Protein AF-A0A226X6W3-F1 (afdb_monomer_lite)

pLDDT: mean 90.81, std 10.83, range [41.78, 98.56]

Radius of gyration: 18.61 Å; chains: 1; bounding box: 46×39×51 Å

Structure (mmCIF, N/CA/C/O backbone):
data_AF-A0A226X6W3-F1
#
_entry.id   AF-A0A226X6W3-F1
#
loop_
_atom_site.group_PDB
_atom_site.id
_atom_site.type_symbol
_atom_site.label_atom_id
_atom_site.label_alt_id
_atom_site.label_comp_id
_atom_site.label_asym_id
_atom_site.label_entity_id
_atom_site.label_seq_id
_atom_site.pdbx_PDB_ins_code
_atom_site.Cartn_x
_atom_site.Cartn_y
_atom_site.Cartn_z
_atom_site.o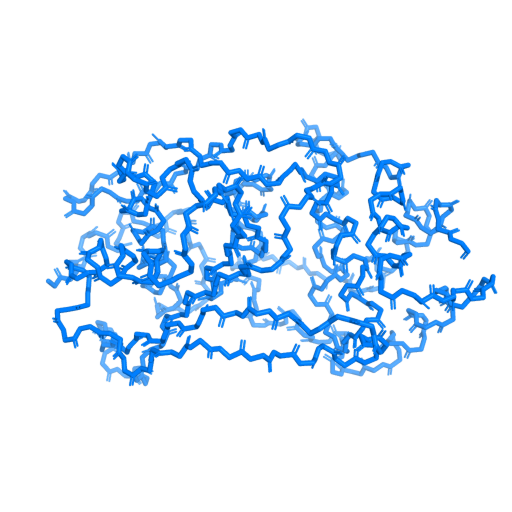ccupancy
_atom_site.B_iso_or_equiv
_atom_site.auth_seq_id
_atom_site.auth_comp_id
_atom_site.auth_asym_id
_atom_site.auth_atom_id
_atom_site.pdbx_PDB_model_num
ATOM 1 N N . MET A 1 1 ? -11.923 5.325 22.617 1.00 69.56 1 MET A N 1
ATOM 2 C CA . MET A 1 1 ? -10.472 5.317 22.910 1.00 69.56 1 MET A CA 1
ATOM 3 C C . MET A 1 1 ? -9.966 3.899 22.730 1.00 69.56 1 MET A C 1
ATOM 5 O O . MET A 1 1 ? -10.722 2.998 23.060 1.00 69.56 1 MET A O 1
ATOM 9 N N . ILE A 1 2 ? -8.768 3.716 22.173 1.00 84.06 2 ILE A N 1
ATOM 10 C CA . ILE A 1 2 ? -8.148 2.391 22.017 1.00 84.06 2 ILE A CA 1
ATOM 11 C C . ILE A 1 2 ? -7.658 1.928 23.391 1.00 84.06 2 ILE A C 1
ATOM 13 O O . ILE A 1 2 ? -7.075 2.721 24.133 1.00 84.06 2 ILE A O 1
ATOM 17 N N . GLU A 1 3 ? -7.892 0.669 23.745 1.00 85.94 3 GLU A N 1
ATOM 18 C CA . GLU A 1 3 ? -7.372 0.095 24.987 1.00 85.94 3 GLU A CA 1
ATOM 19 C C . GLU A 1 3 ? -5.995 -0.555 24.778 1.00 85.94 3 GLU A C 1
ATOM 21 O O . GLU A 1 3 ? -5.706 -1.132 23.729 1.00 85.94 3 GLU A O 1
ATOM 26 N N . ALA A 1 4 ? -5.138 -0.531 25.805 1.00 85.94 4 ALA A N 1
ATOM 27 C CA . ALA A 1 4 ? -3.801 -1.135 25.739 1.00 85.94 4 ALA A CA 1
ATOM 28 C C . ALA A 1 4 ? -3.840 -2.636 25.385 1.00 85.94 4 ALA A C 1
ATOM 30 O O . ALA A 1 4 ? -2.958 -3.136 24.687 1.00 85.94 4 ALA A O 1
ATOM 31 N N . GLN A 1 5 ? -4.887 -3.344 25.823 1.00 88.56 5 GLN A N 1
ATOM 32 C CA . GLN A 1 5 ? -5.083 -4.756 25.497 1.00 88.56 5 GLN A CA 1
ATOM 33 C C . GLN A 1 5 ? -5.355 -4.976 24.003 1.00 88.56 5 GLN A C 1
ATOM 35 O O . GLN A 1 5 ? -4.909 -5.976 23.444 1.00 88.56 5 GLN A O 1
ATOM 40 N N . GLU A 1 6 ? -6.046 -4.049 23.335 1.00 91.69 6 GLU A N 1
ATOM 41 C CA . GLU A 1 6 ? -6.298 -4.147 21.895 1.00 91.69 6 GLU A CA 1
ATOM 42 C C . GLU A 1 6 ? -5.000 -4.031 21.097 1.00 91.69 6 GLU A C 1
ATOM 44 O O . GLU A 1 6 ? -4.772 -4.820 20.180 1.00 91.69 6 GLU A O 1
ATOM 49 N N . LEU A 1 7 ? -4.120 -3.101 21.484 1.00 91.56 7 LEU A N 1
ATOM 50 C CA . LEU A 1 7 ? -2.796 -2.971 20.874 1.00 91.56 7 LEU A CA 1
ATOM 51 C C . LEU A 1 7 ? -1.917 -4.191 21.151 1.00 91.56 7 LEU A C 1
ATOM 53 O O . LEU A 1 7 ? -1.259 -4.684 20.238 1.00 91.56 7 LEU A O 1
ATOM 57 N N . ALA A 1 8 ? -1.950 -4.729 22.374 1.00 91.12 8 ALA A N 1
ATOM 58 C CA . ALA A 1 8 ? -1.220 -5.948 22.714 1.00 91.12 8 ALA A CA 1
ATOM 59 C C . ALA A 1 8 ? -1.677 -7.148 21.864 1.00 91.12 8 ALA A C 1
ATOM 61 O O . ALA A 1 8 ? -0.846 -7.914 21.380 1.00 91.12 8 ALA A O 1
ATOM 62 N N . ASN A 1 9 ? -2.987 -7.278 21.625 1.00 93.75 9 ASN A N 1
ATOM 63 C CA . ASN A 1 9 ? -3.546 -8.321 20.762 1.00 93.75 9 ASN A CA 1
ATOM 64 C C . ASN A 1 9 ? -3.200 -8.104 19.278 1.00 93.75 9 ASN A C 1
ATOM 66 O O . ASN A 1 9 ? -3.157 -9.067 18.511 1.00 93.75 9 ASN A O 1
ATOM 70 N N . TRP A 1 10 ? -2.949 -6.857 18.869 1.00 95.00 10 TRP A N 1
ATOM 71 C CA . TRP A 1 10 ? -2.584 -6.504 17.499 1.00 95.00 10 TRP A CA 1
ATOM 72 C C . TRP A 1 10 ? -1.088 -6.628 17.196 1.00 95.00 10 TRP A C 1
ATOM 74 O O . TRP A 1 10 ? -0.727 -6.974 16.073 1.00 95.00 10 TRP A O 1
ATOM 84 N N . GLN A 1 11 ? -0.220 -6.417 18.188 1.00 92.00 11 GLN A N 1
ATOM 85 C CA . GLN A 1 11 ? 1.242 -6.463 18.060 1.00 92.00 11 GLN A CA 1
ATOM 86 C C . GLN A 1 11 ? 1.777 -7.660 17.237 1.00 92.00 11 GLN A C 1
ATOM 88 O O . GLN A 1 11 ? 2.661 -7.440 16.406 1.00 92.00 11 GLN A O 1
ATOM 93 N N . PRO A 1 12 ? 1.257 -8.904 17.365 1.00 91.81 12 PRO A N 1
ATOM 94 C CA . PRO A 1 12 ? 1.734 -10.037 16.562 1.00 91.81 12 PRO A CA 1
ATOM 95 C C . PRO A 1 12 ? 1.538 -9.877 15.043 1.00 91.81 12 PRO A C 1
ATOM 97 O O . PRO A 1 12 ? 2.240 -10.518 14.265 1.00 91.81 12 PRO A O 1
ATOM 100 N N . TYR A 1 13 ? 0.609 -9.019 14.613 1.00 92.62 13 TYR A N 1
ATOM 101 C CA . TYR A 1 13 ? 0.309 -8.713 13.207 1.00 92.62 13 TYR A CA 1
ATOM 102 C C . TYR A 1 13 ? 1.023 -7.443 12.705 1.00 92.62 13 TYR A C 1
ATOM 104 O O . TYR A 1 13 ? 0.943 -7.112 11.518 1.00 92.62 13 TYR A O 1
ATOM 112 N N . ALA A 1 14 ? 1.714 -6.735 13.603 1.00 92.00 14 ALA A N 1
ATOM 113 C CA . ALA A 1 14 ? 2.326 -5.428 13.394 1.00 92.00 14 ALA A CA 1
ATOM 114 C C . ALA A 1 14 ? 3.665 -5.343 14.152 1.00 92.00 14 ALA A C 1
ATOM 116 O O . ALA A 1 14 ? 3.813 -4.587 15.110 1.00 92.00 14 ALA A O 1
ATOM 117 N N . ASN A 1 15 ? 4.651 -6.146 13.733 1.00 91.00 15 ASN A N 1
ATOM 118 C CA . ASN A 1 15 ? 5.967 -6.240 14.380 1.00 91.00 15 ASN A CA 1
ATOM 119 C C . ASN A 1 15 ? 6.892 -5.053 14.029 1.00 91.00 15 ASN A C 1
ATOM 121 O O . ASN A 1 15 ? 7.973 -5.219 13.455 1.00 91.00 15 ASN A O 1
ATOM 125 N N . TRP A 1 16 ? 6.431 -3.840 14.328 1.00 93.88 16 TRP A N 1
ATOM 126 C CA . TRP A 1 16 ? 7.115 -2.592 14.004 1.00 93.88 16 TRP A CA 1
ATOM 127 C C . TRP A 1 16 ? 8.093 -2.170 15.096 1.00 93.88 16 TRP A C 1
ATOM 129 O O . TRP A 1 16 ? 7.939 -2.507 16.268 1.00 93.88 16 TRP A O 1
ATOM 139 N N . SER A 1 17 ? 9.117 -1.411 14.701 1.00 87.50 17 SER A N 1
ATOM 140 C CA . SER A 1 17 ? 10.210 -1.019 15.597 1.00 87.50 17 SER A CA 1
ATOM 141 C C . SER A 1 17 ? 9.825 0.040 16.630 1.00 87.50 17 SER A C 1
ATOM 143 O O . SER A 1 17 ? 10.520 0.183 17.633 1.00 87.50 17 SER A O 1
ATOM 145 N N . GLN A 1 18 ? 8.738 0.778 16.394 1.00 89.56 18 GLN A N 1
ATOM 146 C CA . GLN A 1 18 ? 8.260 1.843 17.269 1.00 89.56 18 GLN A CA 1
ATOM 147 C C . GLN A 1 18 ? 6.821 1.562 17.731 1.00 89.56 18 GLN A C 1
ATOM 149 O O . GLN A 1 18 ? 5.988 1.216 16.890 1.00 89.56 18 GLN A O 1
ATOM 154 N N . PRO A 1 19 ? 6.480 1.763 19.019 1.00 89.25 19 PRO A N 1
ATOM 155 C CA . PRO A 1 19 ? 5.124 1.529 19.529 1.00 89.25 19 PRO A CA 1
ATOM 156 C C . PRO A 1 19 ? 4.033 2.313 18.787 1.00 89.25 19 PRO A C 1
ATOM 158 O O . PRO A 1 19 ? 2.988 1.756 18.458 1.00 89.25 19 PRO A O 1
ATOM 161 N N . TRP A 1 20 ? 4.290 3.578 18.443 1.00 89.81 20 TRP A N 1
ATOM 162 C CA . TRP A 1 20 ? 3.326 4.408 17.711 1.00 89.81 20 TRP A CA 1
ATOM 163 C C . TRP A 1 20 ? 3.013 3.870 16.306 1.00 89.81 20 TRP A C 1
ATOM 165 O O . TRP A 1 20 ? 1.903 4.063 15.815 1.00 89.81 20 TRP A O 1
ATOM 175 N N . MET A 1 21 ? 3.944 3.147 15.666 1.00 92.88 21 MET A N 1
ATOM 176 C CA . MET A 1 21 ? 3.684 2.496 14.375 1.00 92.88 21 MET A CA 1
ATOM 177 C C . MET A 1 21 ? 2.675 1.359 14.533 1.00 92.88 21 MET A C 1
ATOM 179 O O . MET A 1 21 ? 1.859 1.136 13.646 1.00 92.88 21 MET A O 1
ATOM 183 N N . VAL A 1 22 ? 2.706 0.639 15.658 1.00 93.75 22 VAL A N 1
ATOM 184 C CA . VAL A 1 22 ? 1.741 -0.432 15.965 1.00 93.75 22 VAL A CA 1
ATOM 185 C C . VAL A 1 22 ? 0.348 0.152 16.149 1.00 93.75 22 VAL A C 1
ATOM 187 O O . VAL A 1 22 ? -0.622 -0.374 15.608 1.00 93.75 22 VAL A O 1
ATOM 190 N N . GLU A 1 23 ? 0.251 1.265 16.873 1.00 94.19 23 GLU A N 1
ATOM 191 C CA . GLU A 1 23 ? -1.008 1.976 17.078 1.00 94.19 23 GLU A CA 1
ATOM 192 C C . GLU A 1 23 ? -1.577 2.543 15.772 1.00 94.19 23 GLU A C 1
ATOM 194 O O . GLU A 1 23 ? -2.760 2.363 15.475 1.00 94.19 23 GLU A O 1
ATOM 199 N N . GLN A 1 24 ? -0.738 3.173 14.950 1.00 94.81 24 GLN A N 1
ATOM 200 C CA . GLN A 1 24 ? -1.160 3.673 13.645 1.00 94.81 24 GLN A CA 1
ATOM 201 C C . GLN A 1 24 ? -1.587 2.529 12.716 1.00 94.81 24 GLN A C 1
ATOM 203 O O . GLN A 1 24 ? -2.616 2.624 12.050 1.00 94.81 24 GLN A O 1
ATOM 208 N N . ASP A 1 25 ? -0.850 1.420 12.703 1.00 96.19 25 ASP A N 1
ATOM 209 C CA . ASP A 1 25 ? -1.184 0.229 11.925 1.00 96.19 25 ASP A CA 1
ATOM 210 C C . ASP A 1 25 ? -2.506 -0.421 12.381 1.00 96.19 25 ASP A C 1
ATOM 212 O O . ASP A 1 25 ? -3.318 -0.836 11.542 1.00 96.19 25 ASP A O 1
ATOM 216 N N . TYR A 1 26 ? -2.769 -0.434 13.693 1.00 96.38 26 TYR A N 1
ATOM 217 C CA . TYR A 1 26 ? -4.061 -0.821 14.262 1.00 96.38 26 TYR A CA 1
ATOM 218 C C . TYR A 1 26 ? -5.170 0.089 13.721 1.00 96.38 26 TYR A C 1
ATOM 220 O O . TYR A 1 26 ? -6.146 -0.408 13.158 1.00 96.38 26 TYR A O 1
ATOM 228 N N . LEU A 1 27 ? -5.011 1.415 13.814 1.00 96.31 27 LEU A N 1
ATOM 229 C CA . LEU A 1 27 ? -5.993 2.393 13.328 1.00 96.31 27 LEU A CA 1
ATOM 230 C C . LEU A 1 27 ? -6.264 2.260 11.826 1.00 96.31 27 LEU A C 1
ATOM 232 O O . LEU A 1 27 ? -7.422 2.299 11.408 1.00 96.31 27 LEU A O 1
ATOM 236 N N . ILE A 1 28 ? -5.220 2.054 11.022 1.00 97.56 28 ILE A N 1
ATOM 237 C CA . ILE A 1 28 ? -5.328 1.789 9.583 1.00 97.56 28 ILE A CA 1
ATOM 238 C C . ILE A 1 28 ? -6.161 0.532 9.340 1.00 97.56 28 ILE A C 1
ATOM 240 O O . ILE A 1 28 ? -7.121 0.557 8.570 1.00 97.56 28 ILE A O 1
ATOM 244 N N . SER A 1 29 ? -5.849 -0.557 10.038 1.00 97.75 29 SER A N 1
ATOM 245 C CA . SER A 1 29 ? -6.533 -1.840 9.858 1.00 97.75 29 SER A CA 1
ATOM 246 C C . SER A 1 29 ? -7.992 -1.786 10.335 1.00 97.75 29 SER A C 1
ATOM 248 O O . SER A 1 29 ? -8.880 -2.324 9.671 1.00 97.75 29 SER A O 1
ATOM 250 N N . ARG A 1 30 ? -8.280 -1.047 11.418 1.00 97.25 30 ARG A N 1
ATOM 251 C CA . ARG A 1 30 ? -9.649 -0.719 11.860 1.00 97.25 30 ARG A CA 1
ATOM 252 C C . ARG A 1 30 ? -10.409 0.088 10.816 1.00 97.25 30 ARG A C 1
ATOM 254 O O . ARG A 1 30 ? -11.570 -0.204 10.540 1.00 97.25 30 ARG A O 1
ATOM 261 N N . ALA A 1 31 ? -9.778 1.116 10.255 1.00 98.00 31 ALA A N 1
ATOM 262 C CA . ALA A 1 31 ? -10.393 1.977 9.254 1.00 98.00 31 ALA A CA 1
ATOM 263 C C . ALA A 1 31 ? -10.748 1.182 7.991 1.00 98.00 31 ALA A C 1
ATOM 265 O O . ALA A 1 31 ? -11.862 1.322 7.488 1.00 98.00 31 ALA A O 1
ATOM 266 N N . VAL A 1 32 ? -9.861 0.289 7.536 1.00 98.38 32 VAL A N 1
ATOM 267 C CA . VAL A 1 32 ? -10.140 -0.655 6.441 1.00 98.38 32 VAL A CA 1
ATOM 268 C C . VAL A 1 32 ? -11.355 -1.528 6.773 1.00 98.38 32 VAL A C 1
ATOM 270 O O . VAL A 1 32 ? -12.282 -1.604 5.965 1.00 98.38 32 VAL A O 1
ATOM 273 N N . ALA A 1 33 ? -11.417 -2.107 7.976 1.00 98.06 33 ALA A N 1
ATOM 274 C CA . ALA A 1 33 ? -12.563 -2.911 8.402 1.00 98.06 33 ALA A CA 1
ATOM 275 C C . ALA A 1 33 ? -13.888 -2.129 8.356 1.00 98.06 33 ALA A C 1
ATOM 277 O O . ALA A 1 33 ? -14.886 -2.629 7.841 1.00 98.06 33 ALA A O 1
ATOM 278 N N . LEU A 1 34 ? -13.900 -0.881 8.835 1.00 98.06 34 LEU A N 1
ATOM 279 C CA . LEU A 1 34 ? -15.089 -0.023 8.810 1.00 98.06 34 LEU A CA 1
ATOM 280 C C . LEU A 1 34 ? -15.490 0.398 7.390 1.00 98.06 34 LEU A C 1
ATOM 282 O O . LEU A 1 34 ? -16.681 0.447 7.084 1.00 98.06 34 LEU A O 1
ATOM 286 N N . ILE A 1 35 ? -14.514 0.689 6.524 1.00 98.44 35 ILE A N 1
ATOM 287 C CA . ILE A 1 35 ? -14.755 1.040 5.118 1.00 98.44 35 ILE A CA 1
ATOM 288 C C . ILE A 1 35 ? -15.440 -0.121 4.394 1.00 98.44 35 ILE A C 1
ATOM 290 O O . ILE A 1 35 ? -16.447 0.099 3.723 1.00 98.44 35 ILE A O 1
ATOM 294 N N . PHE A 1 36 ? -14.939 -1.348 4.548 1.00 98.25 36 PHE A N 1
ATOM 295 C CA . PHE A 1 36 ? -15.453 -2.501 3.802 1.00 98.25 36 PHE A CA 1
ATOM 296 C C . PHE A 1 36 ? -16.600 -3.246 4.493 1.00 98.25 36 PHE A C 1
ATOM 298 O O . PHE A 1 36 ? -17.294 -4.016 3.839 1.00 98.25 36 PHE A O 1
ATOM 305 N N . ALA A 1 37 ? -16.905 -2.949 5.758 1.00 97.56 37 ALA A N 1
ATOM 306 C CA . ALA A 1 37 ? -18.173 -3.346 6.377 1.00 97.56 37 ALA A CA 1
ATOM 307 C C . ALA A 1 37 ? -19.372 -2.513 5.871 1.00 97.56 37 ALA A C 1
ATOM 309 O O . ALA A 1 37 ? -20.533 -2.891 6.065 1.00 97.56 37 ALA A O 1
ATOM 310 N N . ASP A 1 38 ? -19.123 -1.364 5.237 1.00 98.50 38 ASP A N 1
ATOM 311 C CA . ASP A 1 38 ? -20.175 -0.474 4.766 1.00 98.50 38 ASP A CA 1
ATOM 312 C C . ASP A 1 38 ? -20.755 -0.912 3.413 1.00 98.50 38 ASP A C 1
ATOM 314 O O . ASP A 1 38 ? -20.081 -0.911 2.382 1.00 98.50 38 ASP A O 1
ATOM 318 N N . LYS A 1 39 ? -22.064 -1.205 3.401 1.00 97.38 39 LYS A N 1
ATOM 319 C CA . LYS A 1 39 ? -22.797 -1.677 2.210 1.00 97.38 39 LYS A CA 1
ATOM 320 C C . LYS A 1 39 ? -22.715 -0.728 1.013 1.00 97.38 39 LYS A C 1
ATOM 322 O O . LYS A 1 39 ? -22.888 -1.173 -0.118 1.00 97.38 39 LYS A O 1
ATOM 327 N N . PHE A 1 40 ? -22.516 0.571 1.246 1.00 98.06 40 PHE A N 1
ATOM 328 C CA . PHE A 1 40 ? -22.335 1.526 0.161 1.00 98.06 40 PHE A CA 1
ATOM 329 C C . PHE A 1 40 ? -20.895 1.490 -0.351 1.00 98.06 40 PHE A C 1
ATOM 331 O O . PHE A 1 40 ? -20.707 1.324 -1.548 1.00 98.06 40 PHE A O 1
ATOM 338 N N . LEU A 1 41 ? -19.884 1.618 0.513 1.00 98.19 41 LEU A N 1
ATOM 339 C CA . LEU A 1 41 ? -18.486 1.719 0.074 1.00 98.19 41 LEU A CA 1
ATOM 340 C C . LEU A 1 41 ? -17.936 0.438 -0.565 1.00 98.19 41 LEU A C 1
ATOM 342 O O . LEU A 1 41 ? -17.176 0.552 -1.527 1.00 98.19 41 LEU A O 1
ATOM 346 N N . ILE A 1 42 ? -18.352 -0.751 -0.112 1.00 97.12 42 ILE A N 1
ATOM 347 C CA . ILE A 1 42 ? -17.817 -2.034 -0.606 1.00 97.12 42 ILE A CA 1
ATOM 348 C C . ILE A 1 42 ? -17.976 -2.227 -2.126 1.00 97.12 42 ILE A C 1
ATOM 350 O O . ILE A 1 42 ? -17.153 -2.875 -2.759 1.00 97.12 42 ILE A O 1
ATOM 354 N N . GLY A 1 43 ? -19.009 -1.629 -2.731 1.00 95.69 43 GLY A N 1
ATOM 355 C CA . GLY A 1 43 ? -19.239 -1.665 -4.181 1.00 95.69 43 GLY A CA 1
ATOM 356 C C . GLY A 1 43 ? -18.762 -0.419 -4.931 1.00 95.69 43 GLY A C 1
ATOM 357 O O . GLY A 1 43 ? -19.099 -0.250 -6.099 1.00 95.69 43 GLY A O 1
ATOM 358 N N . GLN A 1 44 ? -18.079 0.512 -4.261 1.00 96.69 44 GLN A N 1
ATOM 359 C CA . GLN A 1 44 ? -17.754 1.834 -4.814 1.00 96.69 44 GLN A CA 1
ATOM 360 C C . GLN A 1 44 ? -16.263 2.129 -4.832 1.00 96.69 44 GLN A C 1
ATOM 362 O O . GLN A 1 44 ? -15.815 2.894 -5.690 1.00 96.69 44 GLN A O 1
ATOM 367 N N . VAL A 1 45 ? -15.501 1.525 -3.924 1.00 97.19 45 VAL A N 1
ATOM 368 C CA . VAL A 1 45 ? -14.050 1.675 -3.843 1.00 97.19 45 VAL A CA 1
ATOM 369 C C . VAL A 1 45 ? -13.365 0.318 -3.727 1.00 97.19 45 VAL A C 1
ATOM 371 O O . VAL A 1 45 ? -13.921 -0.615 -3.158 1.00 97.19 45 VAL A O 1
ATOM 374 N N . ALA A 1 46 ? -12.150 0.228 -4.253 1.00 97.50 46 ALA A N 1
ATOM 375 C CA . ALA A 1 46 ? -11.241 -0.894 -4.055 1.00 97.50 46 ALA A CA 1
ATOM 376 C C . ALA A 1 46 ? -9.913 -0.381 -3.487 1.00 97.50 46 ALA A C 1
ATOM 378 O O . ALA A 1 46 ? -9.502 0.740 -3.798 1.00 97.50 46 ALA A O 1
ATOM 379 N N . MET A 1 47 ? -9.237 -1.185 -2.666 1.00 97.62 47 MET A N 1
ATOM 380 C CA . MET A 1 47 ? -7.909 -0.851 -2.157 1.00 97.62 47 MET A CA 1
ATOM 381 C C . MET A 1 47 ? -6.825 -1.050 -3.207 1.00 97.62 47 MET A C 1
ATOM 383 O O . MET A 1 47 ? -6.845 -1.994 -4.002 1.00 97.62 47 MET A O 1
ATOM 387 N N . ARG A 1 48 ? -5.811 -0.198 -3.118 1.00 94.19 48 ARG A N 1
ATOM 388 C CA . ARG A 1 48 ? -4.518 -0.332 -3.786 1.00 94.19 48 ARG A CA 1
ATOM 389 C C . ARG A 1 48 ? -3.427 0.114 -2.803 1.00 94.19 48 ARG A C 1
ATOM 391 O O . ARG A 1 48 ? -3.703 0.369 -1.634 1.00 94.19 48 ARG A O 1
ATOM 398 N N . GLY A 1 49 ? -2.183 0.193 -3.260 1.00 93.19 49 GLY A N 1
ATOM 399 C CA . GLY A 1 49 ? -1.100 0.811 -2.500 1.00 93.19 49 GLY A CA 1
ATOM 400 C C . GLY A 1 49 ? -0.395 -0.143 -1.541 1.00 93.19 49 GLY A C 1
ATOM 401 O O . GLY A 1 49 ? -0.551 -1.361 -1.604 1.00 93.19 49 GLY A O 1
ATOM 402 N N . GLY A 1 50 ? 0.459 0.422 -0.686 1.00 95.50 50 GLY A N 1
ATOM 403 C CA . GLY A 1 50 ? 1.355 -0.355 0.177 1.00 95.50 50 GLY A CA 1
ATOM 404 C C . GLY A 1 50 ? 0.624 -1.191 1.225 1.00 95.50 50 GLY A C 1
ATOM 405 O O . GLY A 1 50 ? 1.023 -2.320 1.489 1.00 95.50 50 GLY A O 1
ATOM 406 N N . THR A 1 51 ? -0.457 -0.660 1.788 1.00 97.00 51 THR A N 1
ATOM 407 C CA . THR A 1 51 ? -1.152 -1.279 2.920 1.00 97.00 51 THR A CA 1
ATOM 408 C C . THR A 1 51 ? -1.779 -2.619 2.539 1.00 97.00 51 THR A C 1
ATOM 410 O O . THR A 1 51 ? -1.479 -3.626 3.175 1.00 97.00 51 THR A O 1
ATOM 413 N N . ILE A 1 52 ? -2.570 -2.672 1.462 1.00 97.75 52 ILE A N 1
ATOM 414 C CA . ILE A 1 52 ? -3.166 -3.930 0.980 1.00 97.75 52 ILE A CA 1
ATOM 415 C C . ILE A 1 52 ? -2.129 -4.877 0.363 1.00 97.75 52 ILE A C 1
ATOM 417 O O . ILE A 1 52 ? -2.256 -6.095 0.494 1.00 97.75 52 ILE A O 1
ATOM 421 N N . LEU A 1 53 ? -1.073 -4.336 -0.261 1.00 97.75 53 LEU A N 1
ATOM 422 C CA . LEU A 1 53 ? 0.028 -5.142 -0.787 1.00 97.75 53 LEU A CA 1
ATOM 423 C C . LEU A 1 53 ? 0.701 -5.938 0.336 1.00 97.75 53 LEU A C 1
ATOM 425 O O . LEU A 1 53 ? 0.852 -7.145 0.208 1.00 97.75 53 LEU A O 1
ATOM 429 N N . HIS A 1 54 ? 1.053 -5.286 1.446 1.00 96.88 54 HIS A N 1
ATOM 430 C CA . HIS A 1 54 ? 1.789 -5.932 2.537 1.00 96.88 54 HIS A CA 1
ATOM 431 C C . HIS A 1 54 ? 0.902 -6.716 3.499 1.00 96.88 54 HIS A C 1
ATOM 433 O O . HIS A 1 54 ? 1.310 -7.772 3.965 1.00 96.88 54 HIS A O 1
ATOM 439 N N . LYS A 1 55 ? -0.308 -6.238 3.802 1.00 95.81 55 LYS A N 1
ATOM 440 C CA . LYS A 1 55 ? -1.196 -6.914 4.764 1.00 95.81 55 LYS A CA 1
ATOM 441 C C . LYS A 1 55 ? -2.096 -7.985 4.158 1.00 95.81 55 LYS A C 1
ATOM 443 O O . LYS A 1 55 ? -2.613 -8.806 4.908 1.00 95.81 55 LYS A O 1
ATOM 448 N N . GLY A 1 56 ? -2.313 -7.941 2.847 1.00 96.31 56 GLY A N 1
ATOM 449 C CA . GLY A 1 56 ? -3.117 -8.917 2.120 1.00 96.31 56 GLY A CA 1
ATOM 450 C C . GLY A 1 56 ? -2.237 -9.842 1.292 1.00 96.31 56 GLY A C 1
ATOM 451 O O . GLY A 1 56 ? -1.988 -10.981 1.670 1.00 96.31 56 GLY A O 1
ATOM 452 N N . HIS A 1 57 ? -1.728 -9.337 0.167 1.00 97.00 57 HIS A N 1
ATOM 453 C CA . HIS A 1 57 ? -1.041 -10.174 -0.827 1.00 97.00 57 HIS A CA 1
ATOM 454 C C . HIS A 1 57 ? 0.297 -10.747 -0.354 1.00 97.00 57 HIS A C 1
ATOM 456 O O . HIS A 1 57 ? 0.618 -11.885 -0.679 1.00 97.00 57 HIS A O 1
ATOM 462 N N . LEU A 1 58 ? 1.075 -9.965 0.395 1.00 96.06 58 LEU A N 1
ATOM 463 C CA . LEU A 1 58 ? 2.402 -10.345 0.892 1.00 96.06 58 LEU A CA 1
ATOM 464 C C . LEU A 1 58 ? 2.397 -10.628 2.397 1.00 96.06 58 LEU A C 1
ATOM 466 O O . LEU A 1 58 ? 3.438 -10.502 3.041 1.00 96.06 58 LEU A O 1
ATOM 470 N N . ALA A 1 59 ? 1.232 -10.960 2.962 1.00 93.12 59 ALA A N 1
ATOM 471 C CA . ALA A 1 59 ? 1.099 -11.234 4.385 1.00 93.12 59 ALA A CA 1
ATOM 472 C C . ALA A 1 59 ? 2.023 -12.395 4.820 1.00 93.12 59 ALA A C 1
ATOM 474 O O . ALA A 1 59 ? 2.139 -13.384 4.093 1.00 93.12 59 ALA A O 1
ATOM 475 N N . PRO A 1 60 ? 2.641 -12.329 6.015 1.00 91.75 60 PRO A N 1
ATOM 476 C CA . PRO A 1 60 ? 2.562 -11.248 7.004 1.00 91.75 60 PRO A CA 1
ATOM 477 C C . PRO A 1 60 ? 3.237 -9.941 6.548 1.00 91.75 60 PRO A C 1
ATOM 479 O O . PRO A 1 60 ? 4.158 -9.949 5.732 1.00 91.75 60 PRO A O 1
ATOM 482 N N . ALA A 1 61 ? 2.779 -8.806 7.092 1.00 92.31 61 ALA A N 1
ATOM 483 C CA . ALA A 1 61 ? 3.190 -7.474 6.647 1.00 92.31 61 ALA A CA 1
ATOM 484 C C . ALA A 1 61 ? 4.716 -7.306 6.642 1.00 92.31 61 ALA A C 1
ATOM 486 O O . ALA A 1 61 ? 5.369 -7.390 7.679 1.00 92.31 61 ALA A O 1
ATOM 487 N N . SER A 1 62 ? 5.275 -7.064 5.455 1.00 92.62 62 SER A N 1
ATOM 488 C CA . SER A 1 62 ? 6.726 -7.116 5.246 1.00 92.62 62 SER A CA 1
ATOM 489 C C . SER A 1 62 ? 7.405 -5.747 5.353 1.00 92.62 62 SER A C 1
ATOM 491 O O . SER A 1 62 ? 8.610 -5.673 5.554 1.00 92.62 62 SER A O 1
ATOM 493 N N . ARG A 1 63 ? 6.641 -4.651 5.306 1.00 95.44 63 ARG A N 1
ATOM 494 C CA . ARG A 1 63 ? 7.077 -3.323 5.755 1.00 95.44 63 ARG A CA 1
ATOM 495 C C . ARG A 1 63 ? 5.904 -2.484 6.242 1.00 95.44 63 ARG A C 1
ATOM 497 O O . ARG A 1 63 ? 4.757 -2.716 5.859 1.00 95.44 63 ARG A O 1
ATOM 504 N N . TYR A 1 64 ? 6.227 -1.463 7.018 1.00 95.56 64 TYR A N 1
ATOM 505 C CA . TYR A 1 64 ? 5.296 -0.465 7.506 1.00 95.56 64 TYR A CA 1
ATOM 506 C C . TYR A 1 64 ? 4.730 0.393 6.358 1.00 95.56 64 TYR A C 1
ATOM 508 O O . TYR A 1 64 ? 5.415 0.691 5.367 1.00 95.56 64 TYR A O 1
ATOM 516 N N . SER A 1 65 ? 3.452 0.758 6.473 1.00 94.38 65 SER A N 1
ATOM 517 C CA . SER A 1 65 ? 2.696 1.572 5.517 1.00 94.38 65 SER A CA 1
ATOM 518 C C . SER A 1 65 ? 1.682 2.422 6.280 1.00 94.38 65 SER A C 1
ATOM 520 O O . SER A 1 65 ? 0.974 1.905 7.137 1.00 94.38 65 SER A O 1
ATOM 522 N N . GLU A 1 66 ? 1.623 3.713 5.962 1.00 92.88 66 GLU A N 1
ATOM 523 C CA . GLU A 1 66 ? 0.944 4.732 6.784 1.00 92.88 66 GLU A CA 1
ATOM 524 C C . GLU A 1 66 ? -0.401 5.195 6.201 1.00 92.88 66 GLU A C 1
ATOM 526 O O . GLU A 1 66 ? -1.224 5.780 6.907 1.00 92.88 66 GLU A O 1
ATOM 531 N N . ASP A 1 67 ? -0.627 4.918 4.915 1.00 93.56 67 ASP A N 1
ATOM 532 C CA . ASP A 1 67 ? -1.742 5.457 4.138 1.00 93.56 67 ASP A CA 1
ATOM 533 C C . ASP A 1 67 ? -2.771 4.373 3.772 1.00 93.56 67 ASP A C 1
ATOM 535 O O . ASP A 1 67 ? -2.446 3.194 3.595 1.00 93.56 67 ASP A O 1
ATOM 539 N N . ILE A 1 68 ? -4.030 4.778 3.593 1.00 97.88 68 ILE A N 1
ATOM 540 C CA . ILE A 1 68 ? -5.076 3.972 2.954 1.00 97.88 68 ILE A CA 1
ATOM 541 C C . ILE A 1 68 ? -5.318 4.537 1.556 1.00 97.88 68 ILE A C 1
ATOM 543 O O . ILE A 1 68 ? -5.917 5.603 1.409 1.00 97.88 68 ILE A O 1
ATOM 547 N N . ASP A 1 69 ? -4.890 3.795 0.536 1.00 95.94 69 ASP A N 1
ATOM 548 C CA . ASP A 1 69 ? -5.103 4.149 -0.865 1.00 95.94 69 ASP A CA 1
ATOM 549 C C . ASP A 1 69 ? -6.313 3.401 -1.438 1.00 95.94 69 ASP A C 1
ATOM 551 O O . ASP A 1 69 ? -6.374 2.168 -1.463 1.00 95.94 69 ASP A O 1
ATOM 555 N N . LEU A 1 70 ? -7.271 4.165 -1.946 1.00 97.00 70 LEU A N 1
ATOM 556 C CA . LEU A 1 70 ? -8.500 3.693 -2.563 1.00 97.00 70 LEU A CA 1
ATOM 557 C C . LEU A 1 70 ? -8.580 4.155 -4.017 1.00 97.00 70 LEU A C 1
ATOM 559 O O . LEU A 1 70 ? -8.078 5.213 -4.404 1.00 97.00 70 LEU A O 1
ATOM 563 N N . VAL A 1 71 ? -9.293 3.385 -4.826 1.00 94.69 71 VAL A N 1
ATOM 564 C CA . VAL A 1 71 ? -9.666 3.756 -6.190 1.00 94.69 71 VAL A CA 1
ATOM 565 C C . VAL A 1 71 ? -11.161 3.560 -6.357 1.00 94.69 71 VAL A C 1
ATOM 567 O O . VAL A 1 71 ? -11.715 2.557 -5.908 1.00 94.69 71 VAL A O 1
ATOM 570 N N . ARG A 1 72 ? -11.833 4.522 -6.988 1.00 94.44 72 ARG A N 1
ATOM 571 C CA . ARG A 1 72 ? -13.253 4.416 -7.310 1.00 94.44 72 ARG A CA 1
ATOM 572 C C . ARG A 1 72 ? -13.462 3.371 -8.404 1.00 94.44 72 ARG A C 1
ATOM 574 O O . ARG A 1 72 ? -12.988 3.545 -9.519 1.00 94.44 72 ARG A O 1
ATOM 581 N N . ILE A 1 73 ? -14.254 2.350 -8.097 1.00 94.19 73 ILE A N 1
ATOM 582 C CA . ILE A 1 73 ? -14.644 1.284 -9.036 1.00 94.19 73 ILE A CA 1
ATOM 583 C C . ILE A 1 73 ? -16.131 1.334 -9.405 1.00 94.19 73 ILE A C 1
ATOM 585 O O . ILE A 1 73 ? -16.551 0.712 -10.374 1.00 94.19 73 ILE A O 1
ATOM 589 N N . GLY A 1 74 ? -16.928 2.090 -8.646 1.00 92.69 74 GLY A N 1
ATOM 590 C CA . GLY A 1 74 ? -18.346 2.295 -8.922 1.00 92.69 74 GLY A CA 1
ATOM 591 C C . GLY A 1 74 ? -18.657 3.597 -9.666 1.00 92.69 74 GLY A C 1
ATOM 592 O O . GLY A 1 74 ? -17.786 4.398 -10.031 1.00 92.69 74 GLY A O 1
ATOM 593 N N . ASP A 1 75 ? -19.949 3.827 -9.869 1.00 92.31 75 ASP A N 1
ATOM 594 C CA . ASP A 1 75 ? -20.507 4.966 -10.600 1.00 92.31 75 ASP A CA 1
ATOM 595 C C . ASP A 1 75 ? -20.891 6.146 -9.693 1.00 92.31 75 ASP A C 1
ATOM 597 O O . ASP A 1 75 ? -21.289 7.210 -10.178 1.00 92.31 75 ASP A O 1
ATOM 601 N N . ARG A 1 76 ? -20.768 5.994 -8.368 1.00 93.81 76 ARG A N 1
ATOM 602 C CA . ARG A 1 76 ? -21.241 7.018 -7.437 1.00 93.81 76 ARG A CA 1
ATOM 603 C C . ARG A 1 76 ? -20.365 8.272 -7.477 1.00 93.81 76 ARG A C 1
ATOM 605 O O . ARG A 1 76 ? -19.141 8.184 -7.605 1.00 93.81 76 ARG A O 1
ATOM 612 N N . PRO A 1 77 ? -20.968 9.464 -7.293 1.00 92.88 77 PRO A N 1
ATOM 613 C CA . PRO A 1 77 ? -20.222 10.715 -7.276 1.00 92.88 77 PRO A CA 1
ATOM 614 C C . PRO A 1 77 ? -19.135 10.738 -6.197 1.00 92.88 77 PRO A C 1
ATOM 616 O O . PRO A 1 77 ? -19.349 10.276 -5.073 1.00 92.88 77 PRO A O 1
ATOM 619 N N . ALA A 1 78 ? -18.008 11.389 -6.495 1.00 91.94 78 ALA A N 1
ATOM 620 C CA . ALA A 1 78 ? -16.910 11.579 -5.543 1.00 91.94 78 ALA A CA 1
ATOM 621 C C . ALA A 1 78 ? -17.373 12.219 -4.218 1.00 91.94 78 ALA A C 1
ATOM 623 O O . ALA A 1 78 ? -16.905 11.854 -3.142 1.00 91.94 78 ALA A O 1
ATOM 624 N N . SER A 1 79 ? -18.343 13.138 -4.269 1.00 93.44 79 SER A N 1
ATOM 625 C CA . SER A 1 79 ? -18.926 13.753 -3.071 1.00 93.44 79 SER A CA 1
ATOM 626 C C . SER A 1 79 ? -19.655 12.744 -2.175 1.00 93.44 79 SER A C 1
ATOM 628 O O . SER A 1 79 ? -19.585 12.863 -0.952 1.00 93.44 79 SER A O 1
ATOM 630 N N . SER A 1 80 ? -20.314 11.737 -2.755 1.00 95.69 80 SER A N 1
ATOM 631 C CA . SER A 1 80 ? -20.979 10.662 -2.012 1.00 95.69 80 SER A CA 1
ATOM 632 C C . SER A 1 80 ? -19.964 9.734 -1.351 1.00 95.69 80 SER A C 1
ATOM 634 O O . SER A 1 80 ? -20.123 9.415 -0.176 1.00 95.69 80 SER A O 1
ATOM 636 N N . ILE A 1 81 ? -18.886 9.377 -2.060 1.00 96.44 81 ILE A N 1
ATOM 637 C CA . ILE A 1 81 ? -17.775 8.585 -1.504 1.00 96.44 81 ILE A CA 1
ATOM 638 C C . ILE A 1 81 ? -17.132 9.331 -0.330 1.00 96.44 81 ILE A C 1
ATOM 640 O O . ILE A 1 81 ? -17.036 8.784 0.763 1.00 96.44 81 ILE A O 1
ATOM 644 N N . LYS A 1 82 ? -16.802 10.618 -0.502 1.00 95.62 82 LYS A N 1
ATOM 645 C CA . LYS A 1 82 ? -16.242 11.472 0.560 1.00 95.62 82 LYS A CA 1
ATOM 646 C C . LYS A 1 82 ? -17.135 11.518 1.808 1.00 95.62 82 LYS A C 1
ATOM 648 O O . LYS A 1 82 ? -16.650 11.377 2.930 1.00 95.62 82 LYS A O 1
ATOM 653 N N . LYS A 1 83 ? -18.449 11.713 1.623 1.00 95.50 83 LYS A N 1
ATOM 654 C CA . LYS A 1 83 ? -19.431 11.721 2.724 1.00 95.50 83 LYS A CA 1
ATOM 655 C C . LYS A 1 83 ? -19.516 10.364 3.423 1.00 95.50 83 LYS A C 1
ATOM 657 O O . LYS A 1 83 ? -19.603 10.328 4.647 1.00 95.50 83 LYS A O 1
ATOM 662 N N . ALA A 1 84 ? -19.486 9.269 2.666 1.00 97.62 84 ALA A N 1
ATOM 663 C CA . ALA A 1 84 ? -19.503 7.926 3.226 1.00 97.62 84 ALA A CA 1
ATOM 664 C C . ALA A 1 84 ? -18.233 7.638 4.039 1.00 97.62 84 ALA A C 1
ATOM 666 O O . ALA A 1 84 ? -18.367 7.209 5.178 1.00 97.62 84 ALA A O 1
ATOM 667 N N . LEU A 1 85 ? -17.042 7.982 3.531 1.00 97.50 85 LEU A N 1
ATOM 668 C CA . LEU A 1 85 ? -15.779 7.867 4.274 1.00 97.50 85 LEU A CA 1
ATOM 669 C C . LEU A 1 85 ? -15.825 8.641 5.603 1.00 97.50 85 LEU A C 1
ATOM 671 O O . LEU A 1 85 ? -15.542 8.079 6.657 1.00 97.50 85 LEU A O 1
ATOM 675 N N . ASN A 1 86 ? -16.300 9.894 5.588 1.00 95.38 86 ASN A N 1
ATOM 676 C CA . ASN A 1 86 ? -16.494 10.676 6.818 1.00 95.38 86 ASN A CA 1
ATOM 677 C C . ASN A 1 86 ? -17.431 9.986 7.820 1.00 95.38 86 ASN A C 1
ATOM 679 O O . ASN A 1 86 ? -17.172 10.006 9.019 1.00 95.38 86 ASN A O 1
ATOM 683 N N . ARG A 1 87 ? -18.532 9.394 7.342 1.00 96.81 87 ARG A N 1
ATOM 684 C CA . ARG A 1 87 ? -19.498 8.698 8.200 1.00 96.81 87 ARG A CA 1
ATOM 685 C C . ARG A 1 87 ? -18.893 7.446 8.831 1.00 96.81 87 ARG A C 1
ATOM 687 O O . ARG A 1 87 ? -19.060 7.259 10.031 1.00 96.81 87 ARG A O 1
ATOM 694 N N . VAL A 1 88 ? -18.242 6.592 8.039 1.00 97.56 88 VAL A N 1
ATOM 695 C CA . VAL A 1 88 ? -17.756 5.284 8.516 1.00 97.56 88 VAL A CA 1
ATOM 696 C C . VAL A 1 88 ? -16.533 5.408 9.418 1.00 97.56 88 VAL A C 1
ATOM 698 O O . VAL A 1 88 ? -16.357 4.569 10.289 1.00 97.56 88 VAL A O 1
ATOM 701 N N . LEU A 1 89 ? -15.726 6.463 9.254 1.00 96.88 89 LEU A N 1
ATOM 702 C CA . LEU A 1 89 ? -14.527 6.700 10.066 1.00 96.88 89 LEU A CA 1
ATOM 703 C C . LEU A 1 89 ? -14.790 7.537 11.325 1.00 96.88 89 LEU A C 1
ATOM 705 O O . LEU A 1 89 ? -13.931 7.601 12.202 1.00 96.88 89 LEU A O 1
ATOM 709 N N . LYS A 1 90 ? -15.986 8.124 11.468 1.00 94.62 90 LYS A N 1
ATOM 710 C CA . LYS A 1 90 ? -16.390 8.880 12.664 1.00 94.62 90 LYS A CA 1
ATOM 711 C C . LYS A 1 90 ? -16.194 8.122 13.994 1.00 94.62 90 LYS A C 1
ATOM 713 O O . LYS A 1 90 ? -15.808 8.774 14.956 1.00 94.62 90 LYS A O 1
ATOM 718 N N . PRO A 1 91 ? -16.415 6.792 14.089 1.00 93.44 91 PRO A N 1
ATOM 719 C CA . PRO A 1 91 ? -16.152 6.046 15.323 1.00 93.44 91 PRO A CA 1
ATOM 720 C C . PRO A 1 91 ? -14.675 5.996 15.738 1.00 93.44 91 PRO A C 1
ATOM 722 O O . PRO A 1 91 ? -14.396 5.777 16.910 1.00 93.44 91 PRO A O 1
ATOM 725 N N . LEU A 1 92 ? -13.737 6.162 14.796 1.00 92.88 92 LEU A N 1
ATOM 726 C CA . LEU A 1 92 ? -12.299 6.228 15.092 1.00 92.88 92 LEU A CA 1
ATOM 727 C C . LEU A 1 92 ? -11.837 7.669 15.322 1.00 92.88 92 LEU A C 1
ATOM 729 O O . LEU A 1 92 ? -10.957 7.913 16.140 1.00 92.88 92 LEU A O 1
ATOM 733 N N . PHE A 1 93 ? -12.448 8.618 14.613 1.00 92.56 93 PHE A N 1
ATOM 734 C CA . PHE A 1 93 ? -12.075 10.027 14.629 1.00 92.56 93 PHE A CA 1
ATOM 735 C C . PHE A 1 93 ? -13.317 10.885 14.875 1.00 92.56 93 PHE A C 1
ATOM 737 O O . PHE A 1 93 ? -13.958 11.366 13.938 1.00 92.56 93 PHE A O 1
ATOM 744 N N . GLU A 1 94 ? -13.667 11.073 16.149 1.00 87.69 94 GLU A N 1
ATOM 745 C CA . GLU A 1 94 ? -14.908 11.750 16.564 1.00 87.69 94 GLU A CA 1
ATOM 746 C C . GLU A 1 94 ? -15.016 13.178 16.015 1.00 87.69 94 GLU A C 1
ATOM 748 O O . GLU A 1 94 ? -16.085 13.602 15.567 1.00 87.69 94 GLU A O 1
ATOM 753 N N . ASN A 1 95 ? -13.880 13.880 15.975 1.00 87.50 95 ASN A N 1
ATOM 754 C CA . ASN A 1 95 ? -13.753 15.240 15.448 1.00 87.50 95 ASN A CA 1
ATOM 755 C C . ASN A 1 95 ? -13.788 15.299 13.909 1.00 87.50 95 ASN A C 1
ATOM 757 O O . ASN A 1 95 ? -13.794 16.384 13.328 1.00 87.50 95 ASN A O 1
ATOM 761 N N . GLY A 1 96 ? -13.825 14.146 13.238 1.00 87.44 96 GLY A N 1
ATOM 762 C CA . GLY A 1 96 ? -13.708 14.044 11.792 1.00 87.44 96 GLY A CA 1
ATOM 763 C C . GLY A 1 96 ? -12.294 14.355 11.282 1.00 87.44 96 GLY A C 1
ATOM 764 O O . GLY A 1 96 ? -11.335 14.384 12.055 1.00 87.44 96 GLY A O 1
ATOM 765 N N . PRO A 1 97 ? -12.137 14.540 9.961 1.00 88.75 97 PRO A N 1
ATOM 766 C CA . PRO A 1 97 ? -10.837 14.842 9.375 1.00 88.75 97 PRO A CA 1
ATOM 767 C C . PRO A 1 97 ? -10.384 16.273 9.702 1.00 88.75 97 PRO A C 1
ATOM 769 O O . PRO A 1 97 ? -11.170 17.215 9.588 1.00 88.75 97 PRO A O 1
ATOM 772 N N . SER A 1 98 ? -9.099 16.442 10.022 1.00 86.44 98 SER A N 1
ATOM 773 C CA . SER A 1 98 ? -8.444 17.752 10.151 1.00 86.44 98 SER A CA 1
ATOM 774 C C . SER A 1 98 ? -8.327 18.462 8.798 1.00 86.44 98 SER A C 1
ATOM 776 O O . SER A 1 98 ? -8.408 19.686 8.721 1.00 86.44 98 SER A O 1
ATOM 778 N N . GLU A 1 99 ? -8.215 17.691 7.714 1.00 86.56 99 GLU A N 1
ATOM 779 C CA . GLU A 1 99 ? -8.265 18.169 6.334 1.00 86.56 99 GLU A CA 1
ATOM 780 C C . GLU A 1 99 ? -9.149 17.245 5.489 1.00 86.56 99 GLU A C 1
ATOM 782 O O . GLU A 1 99 ? -8.996 16.026 5.512 1.00 86.56 99 GLU A O 1
ATOM 787 N N . SER A 1 100 ? -10.064 17.812 4.696 1.00 84.69 100 SER A N 1
ATOM 788 C CA . SER A 1 100 ? -10.942 17.033 3.817 1.00 84.69 100 SER A CA 1
ATOM 789 C C . SER A 1 100 ? -11.149 17.726 2.478 1.00 84.69 100 SER A C 1
ATOM 791 O O . SER A 1 100 ? -12.074 18.527 2.299 1.00 84.69 100 SER A O 1
ATOM 793 N N . ILE A 1 101 ? -10.319 17.384 1.498 1.00 83.00 101 ILE A N 1
ATOM 794 C CA . ILE A 1 101 ? -10.265 18.063 0.199 1.00 83.00 101 ILE A CA 1
ATOM 795 C C . ILE A 1 101 ? -10.628 17.123 -0.953 1.00 83.00 101 ILE A C 1
ATOM 797 O O . ILE A 1 101 ? -10.439 15.911 -0.886 1.00 83.00 101 ILE A O 1
ATOM 801 N N . LEU A 1 102 ? -11.179 17.701 -2.021 1.00 75.31 102 LEU A N 1
ATOM 802 C CA . LEU A 1 102 ? -11.219 17.082 -3.343 1.00 75.31 102 LEU A CA 1
ATOM 803 C C . LEU A 1 102 ? -10.273 17.902 -4.214 1.00 75.31 102 LEU A C 1
ATOM 805 O O . LEU A 1 102 ? -10.581 19.047 -4.541 1.00 75.31 102 LEU A O 1
ATOM 809 N N . THR A 1 103 ? -9.112 17.344 -4.533 1.00 68.69 103 THR A N 1
ATOM 810 C CA . THR A 1 103 ? -8.036 18.073 -5.210 1.00 68.69 103 THR A CA 1
ATOM 811 C C . THR A 1 103 ? -7.642 17.405 -6.520 1.00 68.69 103 THR A C 1
ATOM 813 O O . THR A 1 103 ? -7.927 16.229 -6.751 1.00 68.69 103 THR A O 1
ATOM 816 N N . ARG A 1 104 ? -7.012 18.176 -7.409 1.00 63.97 104 ARG A N 1
ATOM 817 C CA . ARG A 1 104 ? -6.383 17.666 -8.629 1.00 63.97 104 ARG A CA 1
ATOM 818 C C . ARG A 1 104 ? -4.883 17.597 -8.386 1.00 63.97 104 ARG A C 1
ATOM 820 O O . ARG A 1 104 ? -4.265 18.639 -8.193 1.00 63.97 104 ARG A O 1
ATOM 827 N N . VAL A 1 105 ? -4.311 16.398 -8.411 1.00 56.41 105 VAL A N 1
ATOM 828 C CA . VAL A 1 105 ? -2.869 16.204 -8.217 1.00 56.41 105 VAL A CA 1
ATOM 829 C C . VAL A 1 105 ? -2.206 15.937 -9.560 1.00 56.41 105 VAL A C 1
ATOM 831 O O . VAL A 1 105 ? -2.674 15.117 -10.351 1.00 56.41 105 VAL A O 1
ATOM 834 N N . THR A 1 106 ? -1.104 16.640 -9.808 1.00 49.72 106 THR A N 1
ATOM 835 C CA . THR A 1 106 ? -0.177 16.335 -10.897 1.00 49.72 106 THR A CA 1
ATOM 836 C C . THR A 1 106 ? 0.894 15.409 -10.328 1.00 49.72 106 THR A C 1
ATOM 838 O O . THR A 1 106 ? 1.717 15.861 -9.534 1.00 49.72 106 THR A O 1
ATOM 841 N N . LEU A 1 107 ? 0.884 14.120 -10.680 1.00 50.00 107 LEU A N 1
ATOM 842 C CA . LEU A 1 107 ? 2.027 13.254 -10.365 1.00 50.00 107 LEU A CA 1
ATOM 843 C C . LEU A 1 107 ? 3.215 13.708 -11.221 1.00 50.00 107 LEU A C 1
ATOM 845 O O . LEU A 1 107 ? 3.049 14.005 -12.409 1.00 50.00 107 LEU A O 1
ATOM 849 N N . ALA A 1 108 ? 4.378 13.860 -10.588 1.00 43.59 108 ALA A N 1
ATOM 850 C CA . ALA A 1 108 ? 5.566 14.400 -11.229 1.00 43.59 108 ALA A CA 1
ATOM 851 C C . ALA A 1 108 ? 6.007 13.486 -12.383 1.00 43.59 108 ALA A C 1
ATOM 853 O O . ALA A 1 108 ? 6.1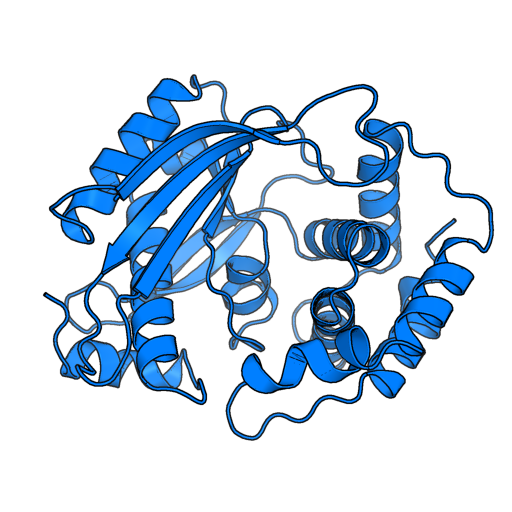78 12.286 -12.208 1.00 43.59 108 ALA A O 1
ATOM 854 N N . VAL A 1 109 ? 6.211 14.117 -13.543 1.00 41.78 109 VAL A N 1
ATOM 855 C CA . VAL A 1 109 ? 6.564 13.543 -14.851 1.00 41.78 109 VAL A CA 1
ATOM 856 C C . VAL A 1 109 ? 5.380 12.922 -15.617 1.00 41.78 109 VAL A C 1
ATOM 858 O O . VAL A 1 109 ? 4.980 11.786 -15.411 1.00 41.78 109 VAL A O 1
ATOM 861 N N . ARG A 1 110 ? 4.900 13.711 -16.595 1.00 43.44 110 ARG A N 1
ATOM 862 C CA . ARG A 1 110 ? 4.104 13.332 -17.783 1.00 43.44 110 ARG A CA 1
ATOM 863 C C . ARG A 1 110 ? 2.600 13.053 -17.661 1.00 43.44 110 ARG A C 1
ATOM 865 O O . ARG A 1 110 ? 2.017 12.622 -18.639 1.00 43.44 110 ARG A O 1
ATOM 872 N N . ASN A 1 111 ? 1.902 13.509 -16.623 1.00 43.34 111 ASN A N 1
ATOM 873 C CA . ASN A 1 111 ? 0.441 13.707 -16.722 1.00 43.34 111 ASN A CA 1
ATOM 874 C C . ASN A 1 111 ? 0.074 14.976 -17.525 1.00 43.34 111 ASN A C 1
ATOM 876 O O . ASN A 1 111 ? -0.526 15.910 -16.991 1.00 43.34 111 ASN A O 1
ATOM 880 N N . VAL A 1 112 ? 0.466 15.055 -18.803 1.00 47.31 112 VAL A N 1
ATOM 881 C CA . VAL A 1 112 ? 0.098 16.190 -19.679 1.00 47.31 112 VAL A CA 1
ATOM 882 C C . VAL A 1 112 ? -1.389 16.124 -20.062 1.00 47.31 112 VAL A C 1
ATOM 884 O O . VAL A 1 112 ? -2.001 17.158 -20.318 1.00 47.31 112 VAL A O 1
ATOM 887 N N . THR A 1 113 ? -2.001 14.935 -20.045 1.00 48.53 113 THR A N 1
ATOM 888 C CA . THR A 1 113 ? -3.339 14.700 -20.614 1.00 48.53 113 THR A CA 1
ATOM 889 C C . THR A 1 113 ? -4.465 14.552 -19.585 1.00 48.53 113 THR A C 1
ATOM 891 O O . THR A 1 113 ? -5.570 15.014 -19.862 1.00 48.53 113 THR A O 1
ATOM 894 N N . MET A 1 114 ? -4.237 13.991 -18.386 1.00 51.47 114 MET A N 1
ATOM 895 C CA . MET A 1 114 ? -5.285 13.858 -17.355 1.00 51.47 114 MET A CA 1
ATOM 896 C C . MET A 1 114 ? -4.749 14.044 -15.929 1.00 51.47 114 MET A C 1
ATOM 898 O O . MET A 1 114 ? -3.840 13.351 -15.490 1.00 51.47 114 MET A O 1
ATOM 902 N N . ARG A 1 115 ? -5.336 14.980 -15.171 1.00 57.12 115 ARG A N 1
ATOM 903 C CA . ARG A 1 115 ? -5.007 15.190 -13.748 1.00 57.12 115 ARG A CA 1
ATOM 904 C C . ARG A 1 115 ? -5.804 14.228 -12.877 1.00 57.12 115 ARG A C 1
ATOM 906 O O . ARG A 1 115 ? -7.030 14.223 -12.989 1.00 57.12 115 ARG A O 1
ATOM 913 N N . SER A 1 116 ? -5.141 13.514 -11.967 1.00 67.06 116 SER A N 1
ATOM 914 C CA . SER A 1 116 ? -5.821 12.674 -10.978 1.00 67.06 116 SER A CA 1
ATOM 915 C C . SER A 1 116 ? -6.719 13.519 -10.084 1.00 67.06 116 SER A C 1
ATOM 917 O O . SER A 1 116 ? -6.270 14.523 -9.528 1.00 67.06 116 SER A O 1
ATOM 919 N N . GLN A 1 117 ? -7.985 13.134 -9.941 1.00 80.19 117 GLN A N 1
ATOM 920 C CA . GLN A 1 117 ? -8.876 13.711 -8.942 1.00 80.19 117 GLN A CA 1
ATOM 921 C C . GLN A 1 117 ? -8.820 12.821 -7.713 1.00 80.19 117 GLN A C 1
ATOM 923 O O . GLN A 1 117 ? -9.145 11.641 -7.791 1.00 80.19 117 GLN A O 1
ATOM 928 N N . ILE A 1 118 ? -8.395 13.392 -6.593 1.00 87.38 118 ILE A N 1
ATOM 929 C CA . ILE A 1 118 ? -8.157 12.653 -5.358 1.00 87.38 118 ILE A CA 1
ATOM 930 C C . ILE A 1 118 ? -9.008 13.273 -4.256 1.00 87.38 118 ILE A C 1
ATOM 932 O O . ILE A 1 118 ? -8.952 14.482 -4.011 1.00 87.38 118 ILE A O 1
ATOM 936 N N . ILE A 1 119 ? -9.812 12.443 -3.598 1.00 89.75 119 ILE A N 1
ATOM 937 C CA . ILE A 1 119 ? -10.328 12.756 -2.267 1.00 89.75 119 ILE A CA 1
ATOM 938 C C . ILE A 1 119 ? -9.179 12.491 -1.304 1.00 89.75 119 ILE A C 1
ATOM 940 O O . ILE A 1 119 ? -8.666 11.379 -1.291 1.00 89.75 119 ILE A O 1
ATOM 944 N N . ARG A 1 120 ? -8.790 13.482 -0.507 1.00 94.19 120 ARG A N 1
ATOM 945 C CA . ARG A 1 120 ? -7.828 13.305 0.584 1.00 94.19 120 ARG A CA 1
ATOM 946 C C . ARG A 1 120 ? -8.499 13.678 1.892 1.00 94.19 120 ARG A C 1
ATOM 948 O O . ARG A 1 120 ? -9.047 14.778 2.013 1.00 94.19 120 ARG A O 1
ATOM 955 N N . GLN A 1 121 ? -8.458 12.755 2.841 1.00 93.56 121 GLN A N 1
ATOM 956 C CA . GLN A 1 121 ? -8.890 12.961 4.214 1.00 93.56 121 GLN A CA 1
ATOM 957 C C . GLN A 1 121 ? -7.732 12.650 5.150 1.00 93.56 121 GLN A C 1
ATOM 959 O O . GLN A 1 121 ? -7.229 11.529 5.158 1.00 93.56 121 GLN A O 1
ATOM 964 N N . THR A 1 122 ? -7.325 13.651 5.919 1.00 94.25 122 THR A N 1
ATOM 965 C CA . THR A 1 122 ? -6.289 13.526 6.944 1.00 94.25 122 THR A CA 1
ATOM 966 C C . THR A 1 122 ? -6.972 13.558 8.301 1.00 94.25 122 THR A C 1
ATOM 968 O O . THR A 1 122 ? -7.787 14.444 8.561 1.00 94.25 122 THR A O 1
ATOM 971 N N . TYR A 1 123 ? -6.670 12.585 9.150 1.00 93.25 123 TYR A N 1
ATOM 972 C CA . TYR A 1 123 ? -7.222 12.444 10.490 1.00 93.25 123 TYR A CA 1
ATOM 973 C C . TYR A 1 123 ? -6.086 12.511 11.499 1.00 93.25 123 TYR A C 1
ATOM 975 O O . TYR A 1 123 ? -5.147 11.722 11.425 1.00 93.25 123 TYR A O 1
ATOM 983 N N . ASN A 1 124 ? -6.177 13.444 12.441 1.00 91.44 124 ASN A N 1
ATOM 984 C CA . ASN A 1 124 ? -5.216 13.528 13.531 1.00 91.44 124 ASN A CA 1
ATOM 985 C C . ASN A 1 124 ? -5.671 12.614 14.671 1.00 91.44 124 ASN A C 1
ATOM 987 O O . ASN A 1 124 ? -6.866 12.562 14.976 1.00 91.44 124 ASN A O 1
ATOM 991 N N . PHE A 1 125 ? -4.727 11.952 15.327 1.00 88.12 125 PHE A N 1
ATOM 992 C CA . PHE A 1 125 ? -4.974 11.208 16.558 1.00 88.12 125 PHE A CA 1
ATOM 993 C C . PHE A 1 125 ? -3.846 11.442 17.558 1.00 88.12 125 PHE A C 1
ATOM 995 O O . PHE A 1 125 ? -2.715 11.737 17.174 1.00 88.12 125 PHE A O 1
ATOM 1002 N N . ASP A 1 126 ? -4.181 11.347 18.839 1.00 85.44 126 ASP A N 1
ATOM 1003 C CA . ASP A 1 126 ? -3.222 11.440 19.936 1.00 85.44 126 ASP A CA 1
ATOM 1004 C C . ASP A 1 126 ? -2.765 10.018 20.292 1.00 85.44 126 ASP A C 1
ATOM 1006 O O . ASP A 1 126 ? -3.623 9.227 20.702 1.00 85.44 126 ASP A O 1
ATOM 1010 N N . PRO A 1 127 ? -1.488 9.652 20.069 1.00 82.69 127 PRO A N 1
ATOM 1011 C CA . PRO A 1 127 ? -1.010 8.316 20.391 1.00 82.69 127 PRO A CA 1
ATOM 1012 C C . PRO A 1 127 ? -1.135 8.003 21.886 1.00 82.69 127 PRO A C 1
ATOM 1014 O O . PRO A 1 127 ? -0.956 8.865 22.748 1.00 82.69 127 PRO A O 1
ATOM 1017 N N . ILE A 1 128 ? -1.369 6.733 22.214 1.00 83.88 128 ILE A N 1
ATOM 1018 C CA . ILE A 1 128 ? -1.358 6.240 23.597 1.00 83.88 128 ILE A CA 1
ATOM 1019 C C . ILE A 1 128 ? 0.015 6.471 24.235 1.00 83.88 128 ILE A C 1
ATOM 1021 O O . ILE A 1 128 ? 0.105 6.840 25.412 1.00 83.88 128 ILE A O 1
ATOM 1025 N N . ASP A 1 129 ? 1.086 6.277 23.462 1.00 78.31 129 ASP A N 1
ATOM 1026 C CA . ASP A 1 129 ? 2.418 6.708 23.867 1.00 78.31 129 ASP A CA 1
ATOM 1027 C C . ASP A 1 129 ? 2.517 8.237 23.825 1.00 78.31 129 ASP A C 1
ATOM 1029 O O . ASP A 1 129 ? 2.820 8.840 22.798 1.00 78.31 129 ASP A O 1
ATOM 1033 N N . ARG A 1 130 ? 2.315 8.865 24.985 1.00 73.19 130 ARG A N 1
ATOM 1034 C CA . ARG A 1 130 ? 2.333 10.327 25.146 1.00 73.19 130 ARG A CA 1
ATOM 1035 C C . ARG A 1 130 ? 3.692 10.984 24.882 1.00 73.19 130 ARG A C 1
ATOM 1037 O O . ARG A 1 130 ? 3.783 12.208 24.947 1.00 73.19 130 ARG A O 1
ATOM 1044 N N . GLN A 1 131 ? 4.754 10.210 24.652 1.00 73.94 131 GLN A N 1
ATOM 1045 C CA . GLN A 1 131 ? 6.044 10.749 24.206 1.00 73.94 131 GLN A CA 1
ATOM 1046 C C . GLN A 1 131 ? 6.090 10.959 22.687 1.00 73.94 131 GLN A C 1
ATOM 1048 O O . GLN A 1 131 ? 6.937 11.708 22.195 1.00 73.94 131 GLN A O 1
ATOM 1053 N N . SER A 1 132 ? 5.182 10.321 21.949 1.00 78.25 132 SER A N 1
ATOM 1054 C CA . SER A 1 132 ? 5.067 10.448 20.503 1.00 78.25 132 SER A CA 1
ATOM 1055 C C . SER A 1 132 ? 4.325 11.732 20.111 1.00 78.25 132 SER A C 1
ATOM 1057 O O . SER A 1 132 ? 3.463 12.234 20.830 1.00 78.25 132 SER A O 1
ATOM 1059 N N . ALA A 1 133 ? 4.674 12.292 18.952 1.00 79.81 133 ALA A N 1
ATOM 1060 C CA . ALA A 1 133 ? 3.946 13.425 18.385 1.00 79.81 133 ALA A CA 1
ATOM 1061 C C . ALA A 1 133 ? 2.542 13.000 17.918 1.00 79.81 133 ALA A C 1
ATOM 1063 O O . ALA A 1 133 ? 2.309 11.825 17.645 1.00 79.81 133 ALA A O 1
ATOM 1064 N N . ILE A 1 134 ? 1.634 13.971 17.753 1.00 82.44 134 ILE A N 1
ATOM 1065 C CA . ILE A 1 134 ? 0.306 13.746 17.158 1.00 82.44 134 ILE A CA 1
ATOM 1066 C C . ILE A 1 134 ? 0.460 12.994 15.829 1.00 82.44 134 ILE A C 1
ATOM 1068 O O . ILE A 1 134 ? 1.146 13.464 14.917 1.00 82.44 134 ILE A O 1
ATOM 1072 N N . GLY A 1 135 ? -0.204 11.844 15.725 1.00 85.88 135 GLY A N 1
ATOM 1073 C CA . GLY A 1 135 ? -0.194 11.002 14.538 1.00 85.88 135 GLY A CA 1
ATOM 1074 C C . GLY A 1 135 ? -1.173 11.494 13.475 1.00 85.88 135 GLY A C 1
ATOM 1075 O O . GLY A 1 135 ? -2.168 12.162 13.774 1.00 85.88 135 GLY A O 1
ATOM 1076 N N . GLN A 1 136 ? -0.901 11.149 12.216 1.00 91.31 136 GLN A N 1
ATOM 1077 C CA . GLN A 1 136 ? -1.784 11.438 11.086 1.00 91.31 136 GLN A CA 1
ATOM 1078 C C . GLN A 1 136 ? -2.102 10.156 10.323 1.00 91.31 136 GLN A C 1
ATOM 1080 O O . GLN A 1 136 ? -1.201 9.486 9.829 1.00 91.31 136 GLN A O 1
ATOM 1085 N N . LEU A 1 137 ? -3.390 9.842 10.188 1.00 94.31 137 LEU A N 1
ATOM 1086 C CA . LEU A 1 137 ? -3.878 8.813 9.276 1.00 94.31 137 LEU A CA 1
ATOM 1087 C C . LEU A 1 137 ? -4.425 9.481 8.021 1.00 94.31 137 LEU A C 1
ATOM 1089 O O . LEU A 1 137 ? -5.284 10.364 8.094 1.00 94.31 137 LEU A O 1
ATOM 1093 N N . LYS A 1 138 ? -3.965 9.023 6.860 1.00 95.69 138 LYS A N 1
ATOM 1094 C CA . LYS A 1 138 ? -4.396 9.546 5.570 1.00 95.69 138 LYS A CA 1
ATOM 1095 C C . LYS A 1 138 ? -5.215 8.511 4.810 1.00 95.69 138 LYS A C 1
ATOM 1097 O O . LYS A 1 138 ? -4.791 7.374 4.624 1.00 95.69 138 LYS A O 1
ATOM 1102 N N . VAL A 1 139 ? -6.382 8.932 4.333 1.00 97.06 139 VAL A N 1
ATOM 1103 C CA . VAL A 1 139 ? -7.204 8.172 3.388 1.00 97.06 139 VAL A CA 1
ATOM 1104 C C . VAL A 1 139 ? -7.256 8.942 2.081 1.00 97.06 139 VAL A C 1
ATOM 1106 O O . VAL A 1 139 ? -7.766 10.067 2.028 1.00 97.06 139 VAL A O 1
ATOM 1109 N N . GLU A 1 140 ? -6.726 8.345 1.020 1.00 95.56 140 GLU A N 1
ATOM 1110 C CA . GLU A 1 140 ? -6.782 8.895 -0.329 1.00 95.56 140 GLU A CA 1
ATOM 1111 C C . GLU A 1 140 ? -7.645 8.016 -1.225 1.00 95.56 140 GLU A C 1
ATOM 1113 O O . GLU A 1 140 ? -7.478 6.806 -1.260 1.00 95.56 140 GLU A O 1
ATOM 1118 N N . ALA A 1 141 ? -8.565 8.619 -1.976 1.00 93.75 141 ALA A N 1
ATOM 1119 C CA . ALA A 1 141 ? -9.337 7.917 -2.993 1.00 93.75 141 ALA A CA 1
ATOM 1120 C C . ALA A 1 141 ? -9.160 8.589 -4.351 1.00 93.75 141 ALA A C 1
ATOM 1122 O O . ALA A 1 141 ? -9.582 9.735 -4.541 1.00 93.75 141 ALA A O 1
ATOM 1123 N N . ASN A 1 142 ? -8.572 7.873 -5.308 1.00 91.50 142 ASN A N 1
ATOM 1124 C CA . ASN A 1 142 ? -8.555 8.285 -6.704 1.00 91.50 142 ASN A CA 1
ATOM 1125 C C . ASN A 1 142 ? -9.960 8.096 -7.302 1.00 91.50 142 ASN A C 1
ATOM 1127 O O . ASN A 1 142 ? -10.505 6.995 -7.287 1.00 91.50 142 ASN A O 1
ATOM 1131 N N . VAL A 1 143 ? -10.564 9.178 -7.799 1.00 87.06 143 VAL A N 1
ATOM 1132 C CA . VAL A 1 143 ? -11.955 9.202 -8.283 1.00 87.06 143 VAL A CA 1
ATOM 1133 C C . VAL A 1 143 ? -12.106 9.500 -9.774 1.00 87.06 143 VAL A C 1
ATOM 1135 O O . VAL A 1 143 ? -13.244 9.610 -10.237 1.00 87.06 143 VAL A O 1
ATOM 1138 N N . ASN A 1 144 ? -11.010 9.636 -10.525 1.00 77.69 144 ASN A N 1
ATOM 1139 C CA . ASN A 1 144 ? -11.044 9.776 -11.987 1.00 77.69 144 ASN A CA 1
ATOM 1140 C C . ASN A 1 144 ? -10.426 8.584 -12.736 1.00 77.69 144 ASN A C 1
ATOM 1142 O O . ASN A 1 144 ? -10.717 8.418 -13.917 1.00 77.69 144 ASN A O 1
ATOM 1146 N N . GLU A 1 145 ? -9.601 7.763 -12.086 1.00 65.50 145 GLU A N 1
ATOM 1147 C CA . GLU A 1 145 ? -9.095 6.506 -12.643 1.00 65.50 145 GLU A CA 1
ATOM 1148 C C . GLU A 1 145 ? -10.088 5.386 -12.311 1.00 65.50 145 GLU A C 1
ATOM 1150 O O . GLU A 1 145 ? -10.248 5.036 -11.148 1.00 65.50 145 GLU A O 1
ATOM 1155 N N . VAL A 1 146 ? -10.815 4.883 -13.315 1.00 65.31 146 VAL A N 1
ATOM 1156 C CA . VAL A 1 146 ? -11.974 3.988 -13.086 1.00 65.31 146 VAL A CA 1
ATOM 1157 C C . VAL A 1 146 ? -11.764 2.583 -13.649 1.00 65.31 146 VAL A C 1
ATOM 1159 O O . VAL A 1 146 ? -12.481 1.656 -13.291 1.00 65.31 146 VAL A O 1
ATOM 1162 N N . THR A 1 147 ? -10.797 2.403 -14.550 1.00 84.00 147 THR A N 1
ATOM 1163 C CA . THR A 1 147 ? -10.650 1.143 -15.288 1.00 84.00 147 THR A CA 1
ATOM 1164 C C . THR A 1 147 ? -9.340 0.462 -14.912 1.00 84.00 147 THR A C 1
ATOM 1166 O O . THR A 1 147 ? -8.294 0.931 -15.381 1.00 84.00 147 THR A O 1
ATOM 1169 N N . PRO A 1 148 ? -9.384 -0.600 -14.090 1.00 91.69 148 PRO A N 1
ATOM 1170 C CA . PRO A 1 148 ? -8.217 -1.429 -13.817 1.00 91.69 148 PRO A CA 1
ATOM 1171 C C . PRO A 1 148 ? -7.794 -2.203 -15.078 1.00 91.69 148 PRO A C 1
ATOM 1173 O O . PRO A 1 148 ? -8.576 -2.337 -16.023 1.00 91.69 148 PRO A O 1
ATOM 1176 N N . TYR A 1 149 ? -6.548 -2.673 -15.109 1.00 94.25 149 TYR A N 1
ATOM 1177 C CA . TYR A 1 149 ? -6.032 -3.539 -16.170 1.00 94.25 149 TYR A CA 1
ATOM 1178 C C . TYR A 1 149 ? -6.619 -4.954 -16.055 1.00 94.25 149 TYR A C 1
ATOM 1180 O O . TYR A 1 149 ? -7.020 -5.539 -17.059 1.00 94.25 149 TYR A O 1
ATOM 1188 N N . LEU A 1 150 ? -6.734 -5.470 -14.828 1.00 95.38 150 LEU A N 1
ATOM 1189 C CA . LEU A 1 150 ? -7.354 -6.750 -14.499 1.00 95.38 150 LEU A CA 1
ATOM 1190 C C . LEU A 1 150 ? -8.637 -6.546 -13.675 1.00 95.38 150 LEU A C 1
ATOM 1192 O O . LEU A 1 150 ? -8.839 -5.490 -13.074 1.00 95.38 150 LEU A O 1
ATOM 1196 N N . PRO A 1 151 ? -9.531 -7.548 -13.608 1.00 95.94 151 PRO A N 1
ATOM 1197 C CA . PRO A 1 151 ? -10.670 -7.500 -12.700 1.00 95.94 151 PRO A CA 1
ATOM 1198 C C . PRO A 1 151 ? -10.243 -7.298 -11.238 1.00 95.94 151 PRO A C 1
ATOM 1200 O O . PRO A 1 151 ? -9.225 -7.825 -10.791 1.00 95.94 151 PRO A O 1
ATOM 1203 N N . ILE A 1 152 ? -11.064 -6.566 -10.483 1.00 96.69 152 ILE A N 1
ATOM 1204 C CA . ILE A 1 152 ? -10.920 -6.438 -9.028 1.00 96.69 152 ILE A CA 1
ATOM 1205 C C . ILE A 1 152 ? -11.126 -7.809 -8.380 1.00 96.69 152 ILE A C 1
ATOM 1207 O O . ILE A 1 152 ? -12.045 -8.541 -8.747 1.00 96.69 152 ILE A O 1
ATOM 1211 N N . VAL A 1 153 ? -10.288 -8.132 -7.399 1.00 97.25 153 VAL A N 1
ATOM 1212 C CA . VAL A 1 153 ? -10.305 -9.404 -6.672 1.00 97.25 153 VAL A CA 1
ATOM 1213 C C . VAL A 1 153 ? -10.551 -9.172 -5.180 1.00 97.25 153 VAL A C 1
ATOM 1215 O O . VAL A 1 153 ? -10.162 -8.125 -4.653 1.00 97.25 153 VAL A O 1
ATOM 1218 N N . PRO A 1 154 ? -11.195 -10.113 -4.472 1.00 97.88 154 PRO A N 1
ATOM 1219 C CA . PRO A 1 154 ? -11.195 -10.103 -3.017 1.00 97.88 154 PRO A CA 1
ATOM 1220 C C . PRO A 1 154 ? -9.797 -10.464 -2.504 1.00 97.88 154 PRO A C 1
ATOM 1222 O O . PRO A 1 154 ? -9.166 -11.398 -2.998 1.00 97.88 154 PRO A O 1
ATOM 1225 N N . VAL A 1 155 ? -9.314 -9.721 -1.514 1.00 98.00 155 VAL A N 1
ATOM 1226 C CA . VAL A 1 155 ? -8.037 -9.976 -0.844 1.00 98.00 155 VAL A CA 1
ATOM 1227 C C . VAL A 1 155 ? -8.291 -10.094 0.644 1.00 98.00 155 VAL A C 1
ATOM 1229 O O . VAL A 1 155 ? -8.784 -9.160 1.277 1.00 98.00 155 VAL A O 1
ATOM 1232 N N . THR A 1 156 ? -7.946 -11.249 1.191 1.00 97.19 156 THR A N 1
ATOM 1233 C CA . THR A 1 156 ? -8.160 -11.562 2.596 1.00 97.19 156 THR A CA 1
ATOM 1234 C C . THR A 1 156 ? -7.160 -10.815 3.482 1.00 97.19 156 THR A C 1
ATOM 1236 O O . THR A 1 156 ? -5.962 -10.790 3.203 1.00 97.19 156 THR A O 1
ATOM 1239 N N . MET A 1 157 ? -7.647 -10.212 4.567 1.00 96.44 157 MET A N 1
ATOM 1240 C CA . MET A 1 157 ? -6.840 -9.488 5.551 1.00 96.44 157 MET A CA 1
ATOM 1241 C C . MET A 1 157 ? -7.273 -9.811 6.980 1.00 96.44 157 MET A C 1
ATOM 1243 O O . MET A 1 157 ? -8.466 -9.884 7.274 1.00 96.44 157 MET A O 1
ATOM 1247 N N . ASN A 1 158 ? -6.297 -9.902 7.887 1.00 97.56 158 ASN A N 1
ATOM 1248 C CA . ASN A 1 158 ? -6.547 -9.835 9.327 1.00 97.56 158 ASN A CA 1
ATOM 1249 C C . ASN A 1 158 ? -6.742 -8.373 9.739 1.00 97.56 158 ASN A C 1
ATOM 1251 O O . ASN A 1 158 ? -5.922 -7.520 9.393 1.00 97.56 158 ASN A O 1
ATOM 1255 N N . VAL A 1 159 ? -7.801 -8.089 10.492 1.00 97.12 159 VAL A N 1
ATOM 1256 C CA . VAL A 1 159 ? -8.110 -6.752 11.011 1.00 97.12 159 VAL A CA 1
ATOM 1257 C C . VAL A 1 159 ? -8.645 -6.835 12.444 1.00 97.12 159 VAL A C 1
ATOM 1259 O O . VAL A 1 159 ? -9.295 -7.819 12.802 1.00 97.12 159 VAL A O 1
ATOM 1262 N N . PRO A 1 160 ? -8.423 -5.813 13.283 1.00 96.38 160 PRO A N 1
ATOM 1263 C CA . PRO A 1 160 ? -9.004 -5.784 14.616 1.00 96.38 160 PRO A CA 1
ATOM 1264 C C . PRO A 1 160 ? -10.493 -5.399 14.585 1.00 96.38 160 PRO A C 1
ATOM 1266 O O . PRO A 1 160 ? -10.919 -4.491 13.862 1.00 96.38 160 PRO A O 1
ATOM 1269 N N . ASP A 1 161 ? -11.305 -6.049 15.418 1.00 93.62 161 ASP A N 1
ATOM 1270 C CA . ASP A 1 161 ? -12.756 -5.824 15.496 1.00 93.62 161 ASP A CA 1
ATOM 1271 C C . ASP A 1 161 ? -13.157 -4.665 16.429 1.00 93.62 161 ASP A C 1
ATOM 1273 O O . ASP A 1 161 ? -14.294 -4.180 16.374 1.00 93.62 161 ASP A O 1
ATOM 1277 N N . GLY A 1 162 ? -12.196 -4.130 17.194 1.00 90.06 162 GLY A N 1
ATOM 1278 C CA . GLY A 1 162 ? -12.395 -3.019 18.133 1.00 90.06 162 GLY A CA 1
ATOM 1279 C C . GLY A 1 162 ? -12.950 -3.411 19.485 1.00 90.06 162 GLY A C 1
ATOM 1280 O O . GLY A 1 162 ? -13.462 -2.560 20.206 1.00 90.06 162 GLY A O 1
ATOM 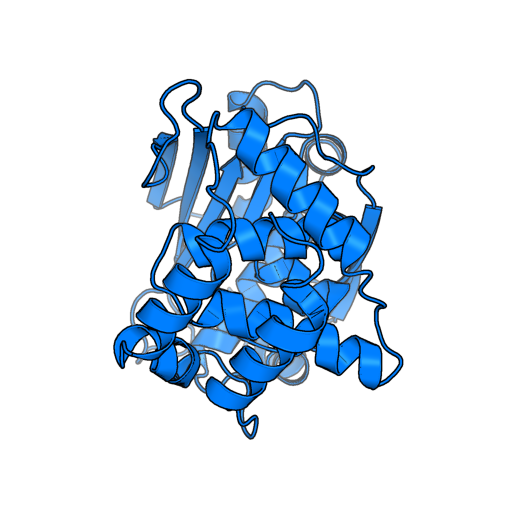1281 N N . LYS A 1 163 ? -12.968 -4.711 19.760 1.00 89.56 163 LYS A N 1
ATOM 1282 C CA . LYS A 1 163 ? -13.395 -5.324 21.015 1.00 89.56 163 LYS A CA 1
ATOM 1283 C C . LYS A 1 163 ? -12.310 -6.277 21.526 1.00 89.56 163 LYS A C 1
ATOM 1285 O O . LYS A 1 163 ? -12.587 -7.165 22.326 1.00 89.56 163 LYS A O 1
ATOM 1290 N N . GLY A 1 164 ? -11.084 -6.113 21.024 1.00 88.44 164 GLY A N 1
ATOM 1291 C CA . GLY A 1 164 ? -9.930 -6.949 21.334 1.00 88.44 164 GLY A CA 1
ATOM 1292 C C . GLY A 1 164 ? -9.794 -8.229 20.505 1.00 88.44 164 GLY A C 1
ATOM 1293 O O . GLY A 1 164 ? -8.795 -8.923 20.688 1.00 88.44 164 GLY A O 1
ATOM 1294 N N . ALA A 1 165 ? -10.718 -8.555 19.594 1.00 93.50 165 ALA A N 1
ATOM 1295 C CA . ALA A 1 165 ? -10.584 -9.723 18.722 1.00 93.50 165 ALA A CA 1
ATOM 1296 C C . ALA A 1 165 ? -9.979 -9.356 17.359 1.00 93.50 165 ALA A C 1
ATOM 1298 O O . ALA A 1 165 ? -10.071 -8.219 16.888 1.00 93.50 165 ALA A O 1
ATOM 1299 N N . ILE A 1 166 ? -9.374 -10.353 16.710 1.00 96.38 166 ILE A N 1
ATOM 1300 C CA . ILE A 1 166 ? -8.901 -10.261 15.328 1.00 96.38 166 ILE A CA 1
ATOM 1301 C C . ILE A 1 166 ? -9.853 -11.058 14.451 1.00 96.38 166 ILE A C 1
ATOM 1303 O O . ILE A 1 166 ? -10.161 -12.213 14.744 1.00 96.38 166 ILE A O 1
ATOM 1307 N N . VAL A 1 167 ? -10.330 -10.425 13.387 1.00 96.75 167 VAL A N 1
ATOM 1308 C CA . VAL A 1 167 ? -11.236 -11.028 12.415 1.00 96.75 167 VAL A CA 1
ATOM 1309 C C . VAL A 1 167 ? -10.612 -10.998 11.033 1.00 96.75 167 VAL A C 1
ATOM 1311 O O . VAL A 1 167 ? -9.742 -10.181 10.732 1.00 96.75 167 VAL A O 1
ATOM 1314 N N . VAL A 1 168 ? -11.082 -11.904 10.188 1.00 97.69 168 VAL A N 1
ATOM 1315 C CA . VAL A 1 168 ? -10.673 -11.997 8.793 1.00 97.69 168 VAL A CA 1
ATOM 1316 C C . VAL A 1 168 ? -11.762 -11.372 7.931 1.00 97.69 168 VAL A C 1
ATOM 1318 O O . VAL A 1 168 ? -12.939 -11.697 8.094 1.00 97.69 168 VAL A O 1
ATOM 1321 N N . ILE A 1 169 ? -11.375 -10.471 7.032 1.00 97.56 169 ILE A N 1
ATOM 1322 C CA . ILE A 1 169 ? -12.279 -9.842 6.066 1.00 97.56 169 ILE A CA 1
ATOM 1323 C C . ILE A 1 169 ? -11.727 -9.978 4.651 1.00 97.56 169 ILE A C 1
ATOM 1325 O O . ILE A 1 169 ? -10.512 -10.035 4.465 1.00 97.56 169 ILE A O 1
ATOM 1329 N N . ASP A 1 170 ? -12.618 -9.948 3.664 1.00 97.94 170 ASP A N 1
ATOM 1330 C CA . ASP A 1 170 ? -12.241 -9.813 2.261 1.00 97.94 170 ASP A CA 1
ATOM 1331 C C . ASP A 1 170 ? -12.391 -8.362 1.812 1.00 97.94 170 ASP A C 1
ATOM 1333 O O . ASP A 1 170 ? -13.445 -7.737 1.959 1.00 97.94 170 ASP A O 1
ATOM 1337 N N . VAL A 1 171 ? -11.314 -7.831 1.245 1.00 98.31 171 VAL A N 1
ATOM 1338 C CA . VAL A 1 171 ? -11.222 -6.454 0.774 1.00 98.31 171 VAL A CA 1
ATOM 1339 C C . VAL A 1 171 ? -11.170 -6.443 -0.755 1.00 98.31 171 VAL A C 1
ATOM 1341 O O . VAL A 1 171 ? -10.246 -7.023 -1.327 1.00 98.31 171 VAL A O 1
ATOM 1344 N N . PRO A 1 172 ? -12.109 -5.773 -1.450 1.00 98.12 172 PRO A N 1
ATOM 1345 C CA . PRO A 1 172 ? -11.994 -5.516 -2.881 1.00 98.12 172 PRO A CA 1
ATOM 1346 C C . PRO A 1 172 ? -10.688 -4.783 -3.187 1.00 98.12 172 PRO A C 1
ATOM 1348 O O . PRO A 1 172 ? -10.444 -3.694 -2.664 1.00 98.12 172 PRO A O 1
ATOM 1351 N N . SER A 1 173 ? -9.841 -5.361 -4.032 1.00 97.75 173 SER A N 1
ATOM 1352 C CA . 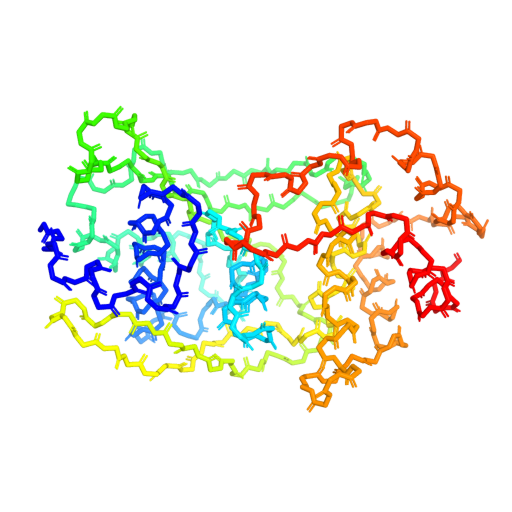SER A 1 173 ? -8.532 -4.801 -4.348 1.00 97.75 173 SER A CA 1
ATOM 1353 C C . SER A 1 173 ? -8.055 -5.156 -5.755 1.00 97.75 173 SER A C 1
ATOM 1355 O O . SER A 1 173 ? -8.571 -6.049 -6.424 1.00 97.75 173 SER A O 1
ATOM 1357 N N . TYR A 1 174 ? -7.043 -4.426 -6.205 1.00 97.25 174 TYR A N 1
ATOM 1358 C CA . TYR A 1 174 ? -6.253 -4.772 -7.373 1.00 97.25 174 TYR A CA 1
ATOM 1359 C C . TYR A 1 174 ? -5.452 -6.055 -7.103 1.00 97.25 174 TYR A C 1
ATOM 1361 O O . TYR A 1 174 ? -4.942 -6.269 -6.000 1.00 97.25 174 TYR A O 1
ATOM 1369 N N . GLY A 1 175 ? -5.323 -6.908 -8.120 1.00 97.25 175 GLY A N 1
ATOM 1370 C CA . GLY A 1 175 ? -4.512 -8.122 -8.028 1.00 97.25 175 GLY A CA 1
ATOM 1371 C C . GLY A 1 175 ? -3.018 -7.821 -7.857 1.00 97.25 175 GLY A C 1
ATOM 1372 O O . GLY A 1 175 ? -2.543 -6.759 -8.268 1.00 97.25 175 GLY A O 1
ATOM 1373 N N . LEU A 1 176 ? -2.268 -8.776 -7.290 1.00 98.12 176 LEU A N 1
ATOM 1374 C CA . LEU A 1 176 ? -0.836 -8.641 -6.993 1.00 98.12 176 LEU A CA 1
ATOM 1375 C C . LEU A 1 176 ? -0.029 -8.135 -8.198 1.00 98.12 176 LEU A C 1
ATOM 1377 O O . LEU A 1 176 ? 0.622 -7.096 -8.104 1.00 98.12 176 LEU A O 1
ATOM 1381 N N . ASN A 1 177 ? -0.121 -8.822 -9.340 1.00 98.25 177 ASN A N 1
ATOM 1382 C CA . ASN A 1 177 ? 0.657 -8.483 -10.537 1.00 98.25 177 ASN A CA 1
ATOM 1383 C C . ASN A 1 177 ? 0.378 -7.058 -11.035 1.00 98.25 177 ASN A C 1
ATOM 1385 O O . ASN A 1 177 ? 1.300 -6.306 -11.348 1.00 98.25 177 ASN A O 1
ATOM 1389 N N . GLU A 1 178 ? -0.891 -6.644 -11.047 1.00 97.12 178 GLU A N 1
ATOM 1390 C CA . GLU A 1 178 ? -1.244 -5.286 -11.451 1.00 97.12 178 GLU A CA 1
ATOM 1391 C C . GLU A 1 178 ? -0.715 -4.244 -10.458 1.00 97.12 178 GLU A C 1
ATOM 1393 O O . GLU A 1 178 ? -0.160 -3.223 -10.867 1.00 97.12 178 GLU A O 1
ATOM 1398 N N . MET A 1 179 ? -0.816 -4.499 -9.150 1.00 95.94 179 MET A N 1
ATOM 1399 C CA . MET A 1 179 ? -0.241 -3.601 -8.150 1.00 95.94 179 MET A CA 1
ATOM 1400 C C . MET A 1 179 ? 1.269 -3.441 -8.323 1.00 95.94 179 MET A C 1
ATOM 1402 O O . MET A 1 179 ? 1.751 -2.307 -8.278 1.00 95.94 179 MET A O 1
ATOM 1406 N N . LEU A 1 180 ? 2.002 -4.528 -8.572 1.00 98.06 180 LEU A N 1
ATOM 1407 C CA . LEU A 1 180 ? 3.444 -4.488 -8.831 1.00 98.06 180 LEU A CA 1
ATOM 1408 C C . LEU A 1 180 ? 3.777 -3.725 -10.118 1.00 98.06 180 LEU A C 1
ATOM 1410 O O . LEU A 1 180 ? 4.700 -2.914 -10.112 1.00 98.06 180 LEU A O 1
ATOM 1414 N N . GLY A 1 181 ? 2.974 -3.858 -11.179 1.00 96.50 181 GLY A N 1
ATOM 1415 C CA . GLY A 1 181 ? 3.120 -3.028 -12.385 1.00 96.50 181 GLY A CA 1
ATOM 1416 C C . GLY A 1 181 ? 3.018 -1.533 -12.066 1.00 96.50 181 GLY A C 1
ATOM 1417 O O . GLY A 1 181 ? 3.717 -0.687 -12.624 1.00 96.50 181 GLY A O 1
ATOM 1418 N N . THR A 1 182 ? 2.212 -1.188 -11.067 1.00 92.62 182 THR A N 1
ATOM 1419 C CA . THR A 1 182 ? 2.076 0.199 -10.625 1.00 92.62 182 THR A CA 1
ATOM 1420 C C . THR A 1 182 ? 3.167 0.646 -9.657 1.00 92.62 182 THR A C 1
ATOM 1422 O O . THR A 1 182 ? 3.465 1.841 -9.591 1.00 92.62 182 THR A O 1
ATOM 1425 N N . LYS A 1 183 ? 3.804 -0.300 -8.958 1.00 95.25 183 LYS A N 1
ATOM 1426 C CA . LYS A 1 183 ? 5.041 -0.075 -8.205 1.00 95.25 183 LYS A CA 1
ATOM 1427 C C . LYS A 1 183 ? 6.216 0.162 -9.135 1.00 95.25 183 LYS A C 1
ATOM 1429 O O . LYS A 1 183 ? 6.959 1.095 -8.878 1.00 95.25 183 LYS A O 1
ATOM 1434 N N . LEU A 1 184 ? 6.315 -0.555 -10.255 1.00 94.56 184 LEU A N 1
ATOM 1435 C CA . LEU A 1 184 ? 7.272 -0.240 -11.321 1.00 94.56 184 LEU A CA 1
ATOM 1436 C C . LEU A 1 184 ? 7.070 1.172 -11.869 1.00 94.56 184 LEU A C 1
ATOM 1438 O O . LEU A 1 184 ? 8.029 1.926 -12.010 1.00 94.56 184 LEU A O 1
ATOM 1442 N N . ARG A 1 185 ? 5.816 1.577 -12.108 1.00 90.44 185 ARG A N 1
ATOM 1443 C CA . ARG A 1 185 ? 5.513 2.962 -12.497 1.00 90.44 185 ARG A CA 1
ATOM 1444 C C . ARG A 1 185 ? 6.023 3.961 -11.455 1.00 90.44 185 ARG A C 1
ATOM 1446 O O . ARG A 1 185 ? 6.737 4.897 -11.805 1.00 90.44 185 ARG A O 1
ATOM 1453 N N . ALA A 1 186 ? 5.704 3.755 -10.177 1.00 90.06 186 ALA A N 1
ATOM 1454 C CA . ALA A 1 186 ? 6.158 4.631 -9.098 1.00 90.06 186 ALA A CA 1
ATOM 1455 C C . ALA A 1 186 ? 7.693 4.643 -8.963 1.00 90.06 186 ALA A C 1
ATOM 1457 O O . ALA A 1 186 ? 8.292 5.717 -8.886 1.00 90.06 186 ALA A O 1
ATOM 1458 N N . LEU A 1 187 ? 8.327 3.471 -9.063 1.00 92.62 187 LEU A N 1
ATOM 1459 C CA . LEU A 1 187 ? 9.776 3.261 -9.046 1.00 92.62 187 LEU A CA 1
ATOM 1460 C C . LEU A 1 187 ? 10.499 4.040 -10.140 1.00 92.62 187 LEU A C 1
ATOM 1462 O O . LEU A 1 187 ? 11.695 4.254 -10.003 1.00 92.62 187 LEU A O 1
ATOM 1466 N N . LEU A 1 188 ? 9.810 4.474 -11.197 1.00 88.38 188 LEU A N 1
ATOM 1467 C CA . LEU A 1 188 ? 10.356 5.309 -12.269 1.00 88.38 188 LEU A CA 1
ATOM 1468 C C . LEU A 1 188 ? 9.917 6.779 -12.172 1.00 88.38 188 LEU A C 1
ATOM 1470 O O . LEU A 1 188 ? 10.528 7.643 -12.795 1.00 88.38 188 LEU A O 1
ATOM 1474 N N . GLN A 1 189 ? 8.931 7.110 -11.338 1.00 82.81 189 GLN A N 1
ATOM 1475 C CA . GLN A 1 189 ? 8.412 8.477 -11.172 1.00 82.81 189 GLN A CA 1
ATOM 1476 C C . GLN A 1 189 ? 8.939 9.199 -9.922 1.00 82.81 189 GLN A C 1
ATOM 1478 O O . GLN A 1 189 ? 9.010 10.426 -9.918 1.00 82.81 189 GLN A O 1
ATOM 1483 N N . ARG A 1 190 ? 9.348 8.474 -8.869 1.00 85.75 190 ARG A N 1
ATOM 1484 C CA . ARG A 1 190 ? 9.850 9.071 -7.612 1.00 85.75 190 ARG A CA 1
ATOM 1485 C C .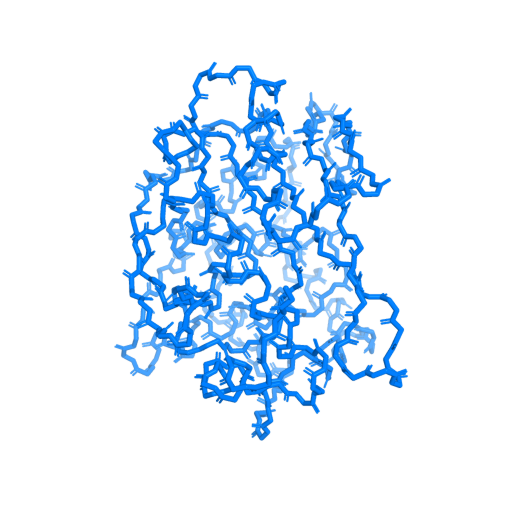 ARG A 1 190 ? 11.116 8.394 -7.090 1.00 85.75 190 ARG A C 1
ATOM 1487 O O . ARG A 1 190 ? 11.263 7.184 -7.190 1.00 85.75 190 ARG A O 1
ATOM 1494 N N . GLU A 1 191 ? 11.999 9.148 -6.446 1.00 85.44 191 GLU A N 1
ATOM 1495 C CA . GLU A 1 191 ? 13.246 8.617 -5.870 1.00 85.44 191 GLU A CA 1
ATOM 1496 C C . GLU A 1 191 ? 13.034 7.990 -4.476 1.00 85.44 191 GLU A C 1
ATOM 1498 O O . GLU A 1 191 ? 13.539 8.498 -3.475 1.00 85.44 191 GLU A O 1
ATOM 1503 N N . HIS A 1 192 ? 12.238 6.918 -4.395 1.00 90.25 192 HIS A N 1
ATOM 1504 C CA . HIS A 1 192 ? 11.959 6.189 -3.149 1.00 90.25 192 HIS A CA 1
ATOM 1505 C C . HIS A 1 192 ? 12.322 4.704 -3.308 1.00 90.25 192 HIS A C 1
ATOM 1507 O O . HIS A 1 192 ? 11.722 4.004 -4.123 1.00 90.25 192 HIS A O 1
ATOM 1513 N N . GLY A 1 193 ? 13.276 4.214 -2.509 1.00 94.81 193 GLY A N 1
ATOM 1514 C CA . GLY A 1 193 ? 13.752 2.824 -2.555 1.00 94.81 193 GLY A CA 1
ATOM 1515 C C . GLY A 1 193 ? 12.702 1.777 -2.187 1.00 94.81 193 GLY A C 1
ATOM 1516 O O . GLY A 1 193 ? 12.827 0.619 -2.579 1.00 94.81 193 GLY A O 1
ATOM 1517 N N . ARG A 1 194 ? 11.630 2.168 -1.487 1.00 95.56 194 ARG A N 1
ATOM 1518 C CA . ARG A 1 194 ? 10.559 1.247 -1.084 1.00 95.56 194 ARG A CA 1
ATOM 1519 C C . ARG A 1 194 ? 9.807 0.588 -2.241 1.00 95.56 194 ARG A C 1
ATOM 1521 O O . ARG A 1 194 ? 9.241 -0.477 -2.041 1.00 95.56 194 ARG A O 1
ATOM 1528 N N . ASP A 1 195 ? 9.765 1.201 -3.427 1.00 96.38 195 ASP A N 1
ATOM 1529 C CA . ASP A 1 195 ? 9.126 0.549 -4.580 1.00 96.38 195 ASP A CA 1
ATOM 1530 C C . ASP A 1 195 ? 9.982 -0.608 -5.116 1.00 96.38 195 ASP A C 1
ATOM 1532 O O . ASP A 1 195 ? 9.429 -1.622 -5.531 1.00 96.38 195 ASP A O 1
ATOM 1536 N N . LEU A 1 196 ? 11.316 -0.494 -5.046 1.00 97.88 196 LEU A N 1
ATOM 1537 C CA . LEU A 1 196 ? 12.226 -1.601 -5.358 1.00 97.88 196 LEU A CA 1
ATOM 1538 C C . LEU A 1 196 ? 12.097 -2.718 -4.313 1.00 97.88 196 LEU A C 1
ATOM 1540 O O . LEU A 1 196 ? 12.005 -3.888 -4.673 1.00 97.88 196 LEU A O 1
ATOM 1544 N N . TYR A 1 197 ? 11.995 -2.346 -3.032 1.00 98.00 197 TYR A N 1
ATOM 1545 C CA . TYR A 1 197 ? 11.711 -3.292 -1.952 1.00 98.00 197 TYR A CA 1
ATOM 1546 C C . TYR A 1 197 ? 10.406 -4.065 -2.192 1.00 98.00 197 TYR A C 1
ATOM 1548 O O . TYR A 1 197 ? 10.384 -5.281 -2.045 1.00 98.00 197 TYR A O 1
ATOM 1556 N N . ASP A 1 198 ? 9.326 -3.376 -2.579 1.00 97.75 198 ASP A N 1
ATOM 1557 C CA . ASP A 1 198 ? 8.020 -3.999 -2.825 1.00 97.75 198 ASP A CA 1
ATOM 1558 C C . ASP A 1 198 ? 8.092 -5.077 -3.925 1.00 97.75 198 ASP A C 1
ATOM 1560 O O . ASP A 1 198 ? 7.484 -6.138 -3.785 1.00 97.75 198 ASP A O 1
ATOM 1564 N N . LEU A 1 199 ? 8.858 -4.826 -4.992 1.00 98.25 199 LEU A N 1
ATOM 1565 C CA . LEU A 1 199 ? 9.075 -5.775 -6.092 1.00 98.25 199 LEU A CA 1
ATOM 1566 C C . LEU A 1 199 ? 9.922 -6.974 -5.662 1.00 98.25 199 LEU A C 1
ATOM 1568 O O . LEU A 1 199 ? 9.556 -8.119 -5.934 1.00 98.25 199 LEU A O 1
ATOM 1572 N N . TRP A 1 200 ? 11.035 -6.714 -4.974 1.00 98.19 200 TRP A N 1
ATOM 1573 C CA . TRP A 1 200 ? 11.907 -7.762 -4.448 1.00 98.19 200 TRP A CA 1
ATOM 1574 C C . TRP A 1 200 ? 11.169 -8.655 -3.451 1.00 98.19 200 TRP A C 1
ATOM 1576 O O . TRP A 1 200 ? 11.218 -9.877 -3.563 1.00 98.19 200 TRP A O 1
ATOM 1586 N N . ARG A 1 201 ? 10.405 -8.062 -2.530 1.00 97.88 201 ARG A N 1
ATOM 1587 C CA . ARG A 1 201 ? 9.666 -8.819 -1.520 1.00 97.88 201 ARG A CA 1
ATOM 1588 C C . ARG A 1 201 ? 8.582 -9.696 -2.138 1.00 97.88 201 ARG A C 1
ATOM 1590 O O . ARG A 1 201 ? 8.376 -10.816 -1.685 1.00 97.88 201 ARG A O 1
ATOM 1597 N N . ALA A 1 202 ? 7.894 -9.212 -3.172 1.00 98.12 202 ALA A N 1
ATOM 1598 C CA . ALA A 1 202 ? 6.909 -10.024 -3.875 1.00 98.12 202 ALA A CA 1
ATOM 1599 C C . ALA A 1 202 ? 7.553 -11.225 -4.585 1.00 98.12 202 ALA A C 1
ATOM 1601 O O . ALA A 1 202 ? 7.026 -12.332 -4.500 1.00 98.12 202 ALA A O 1
ATOM 1602 N N . TRP A 1 203 ? 8.720 -11.023 -5.205 1.00 98.19 203 TRP A N 1
ATOM 1603 C CA . TRP A 1 203 ? 9.512 -12.113 -5.775 1.00 98.19 203 TRP A CA 1
ATOM 1604 C C . TRP A 1 203 ? 9.942 -13.118 -4.698 1.00 98.19 203 TRP A C 1
ATOM 1606 O O . TRP A 1 203 ? 9.712 -14.312 -4.852 1.00 98.19 203 TRP A O 1
ATOM 1616 N N . GLU A 1 204 ? 10.478 -12.654 -3.569 1.00 97.00 204 GLU A N 1
ATOM 1617 C CA . GLU A 1 204 ? 10.919 -13.519 -2.467 1.00 97.00 204 GLU A CA 1
ATOM 1618 C C . GLU A 1 204 ? 9.769 -14.385 -1.919 1.00 97.00 204 GLU A C 1
ATOM 1620 O O . GLU A 1 204 ? 9.930 -15.588 -1.711 1.00 97.00 204 GLU A O 1
ATOM 1625 N N . VAL A 1 205 ? 8.578 -13.797 -1.750 1.00 96.50 205 VAL A N 1
ATOM 1626 C CA . VAL A 1 205 ? 7.366 -14.523 -1.341 1.00 96.50 205 VAL A CA 1
ATOM 1627 C C . VAL A 1 205 ? 6.974 -15.583 -2.374 1.00 96.50 205 VAL A C 1
ATOM 1629 O O . VAL A 1 205 ? 6.619 -16.694 -1.982 1.00 96.50 205 VAL A O 1
ATOM 1632 N N . THR A 1 206 ? 7.076 -15.290 -3.676 1.00 96.56 206 THR A N 1
ATOM 1633 C CA . THR A 1 206 ? 6.866 -16.293 -4.735 1.00 96.56 206 THR A CA 1
ATOM 1634 C C . THR A 1 206 ? 7.871 -17.440 -4.623 1.00 96.56 206 THR A C 1
ATOM 1636 O O . THR A 1 206 ? 7.468 -18.603 -4.646 1.00 96.56 206 THR A O 1
ATOM 1639 N N . GLN A 1 207 ? 9.159 -17.139 -4.431 1.00 96.38 207 GLN A N 1
ATOM 1640 C CA . GLN A 1 207 ? 10.203 -18.161 -4.286 1.00 96.38 207 GLN A CA 1
ATOM 1641 C C . GLN A 1 207 ? 9.986 -19.053 -3.055 1.00 96.38 207 GLN A C 1
ATOM 1643 O O . GLN A 1 207 ? 10.320 -20.235 -3.080 1.00 96.38 207 GLN A O 1
ATOM 1648 N N . ALA A 1 208 ? 9.382 -18.509 -1.997 1.00 95.69 208 ALA A N 1
ATOM 1649 C CA . ALA A 1 208 ? 9.011 -19.245 -0.792 1.00 95.69 208 ALA A CA 1
ATOM 1650 C C . ALA A 1 208 ? 7.698 -20.052 -0.924 1.00 95.69 208 ALA A C 1
ATOM 1652 O O . ALA A 1 208 ? 7.239 -20.630 0.061 1.00 95.69 208 ALA A O 1
ATOM 1653 N N . GLY A 1 209 ? 7.078 -20.100 -2.111 1.00 95.31 209 GLY A N 1
ATOM 1654 C CA . GLY A 1 209 ? 5.820 -20.817 -2.359 1.00 95.31 209 GLY A CA 1
ATOM 1655 C C . GLY A 1 209 ? 4.559 -20.064 -1.922 1.00 95.31 209 GLY A C 1
ATOM 1656 O O . GLY A 1 209 ? 3.498 -20.672 -1.792 1.00 95.31 209 GLY A O 1
ATOM 1657 N N . GLY A 1 210 ? 4.671 -18.758 -1.666 1.00 94.06 210 GLY A N 1
ATOM 1658 C CA . GLY A 1 210 ? 3.551 -17.875 -1.353 1.00 94.06 210 GLY A CA 1
ATOM 1659 C C . GLY A 1 210 ? 2.823 -17.369 -2.601 1.00 94.06 210 GLY A C 1
ATOM 1660 O O . GLY A 1 210 ? 2.708 -18.062 -3.611 1.00 94.06 210 GLY A O 1
ATOM 1661 N N . ALA A 1 211 ? 2.308 -16.139 -2.531 1.00 92.69 211 ALA A N 1
ATOM 1662 C CA . ALA A 1 211 ? 1.613 -15.513 -3.652 1.00 92.69 211 ALA A CA 1
ATOM 1663 C C . ALA A 1 211 ? 2.516 -15.442 -4.897 1.00 92.69 211 ALA A C 1
ATOM 1665 O O . ALA A 1 211 ? 3.647 -14.956 -4.830 1.00 92.69 211 ALA A O 1
ATOM 1666 N N . ALA A 1 212 ? 2.005 -15.933 -6.027 1.00 95.31 212 ALA A N 1
ATOM 1667 C CA . ALA A 1 212 ? 2.761 -16.041 -7.267 1.00 95.31 212 ALA A CA 1
ATOM 1668 C C . ALA A 1 212 ? 2.760 -14.722 -8.051 1.00 95.31 212 ALA A C 1
ATOM 1670 O O . ALA A 1 212 ? 1.699 -14.171 -8.360 1.00 95.31 212 ALA A O 1
ATOM 1671 N N . VAL A 1 213 ? 3.954 -14.256 -8.407 1.00 97.62 213 VAL A N 1
ATOM 1672 C CA . VAL A 1 213 ? 4.167 -13.123 -9.306 1.00 97.62 213 VAL A CA 1
ATOM 1673 C C . VAL A 1 213 ? 4.443 -13.626 -10.720 1.00 97.62 213 VAL A C 1
ATOM 1675 O O . VAL A 1 213 ? 5.324 -14.456 -10.931 1.00 97.62 213 VAL A O 1
ATOM 1678 N N . ASP A 1 214 ? 3.720 -13.076 -11.693 1.00 98.06 214 ASP A N 1
ATOM 1679 C CA . ASP A 1 214 ? 3.997 -13.256 -13.118 1.00 98.06 214 ASP A CA 1
ATOM 1680 C C . ASP A 1 214 ? 4.605 -11.958 -13.678 1.00 98.06 214 ASP A C 1
ATOM 1682 O O . ASP A 1 214 ? 3.882 -10.966 -13.844 1.00 98.06 214 ASP A O 1
ATOM 1686 N N . PRO A 1 215 ? 5.916 -11.931 -13.983 1.00 97.81 215 PRO A N 1
ATOM 1687 C CA . PRO A 1 215 ? 6.586 -10.715 -14.425 1.00 97.81 215 PRO A CA 1
ATOM 1688 C C . PRO A 1 215 ? 6.101 -10.234 -15.803 1.00 97.81 215 PRO A C 1
ATOM 1690 O O . PRO A 1 215 ? 6.182 -9.038 -16.093 1.00 97.81 215 PRO A O 1
ATOM 1693 N N . THR A 1 216 ? 5.509 -11.114 -16.619 1.00 98.31 216 THR A N 1
ATOM 1694 C CA . THR A 1 216 ? 4.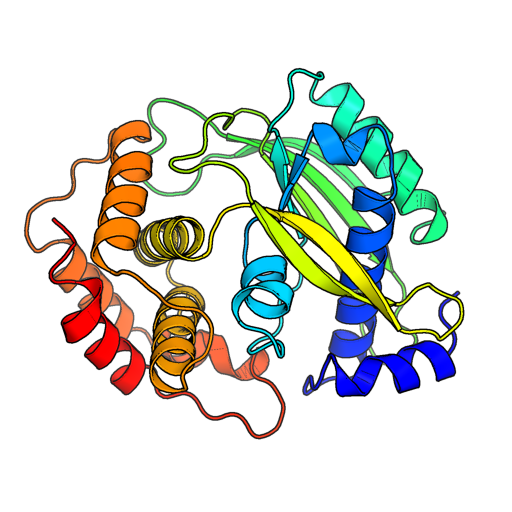889 -10.733 -17.895 1.00 98.31 216 THR A CA 1
ATOM 1695 C C . THR A 1 216 ? 3.646 -9.884 -17.647 1.00 98.31 216 THR A C 1
ATOM 1697 O O . THR A 1 216 ? 3.554 -8.774 -18.172 1.00 98.31 216 THR A O 1
ATOM 1700 N N . ILE A 1 217 ? 2.743 -10.342 -16.770 1.00 98.31 217 ILE A N 1
ATOM 1701 C CA . ILE A 1 217 ? 1.524 -9.596 -16.404 1.00 98.31 217 ILE A CA 1
ATOM 1702 C C . ILE A 1 217 ? 1.885 -8.278 -15.704 1.00 98.31 217 ILE A C 1
ATOM 1704 O O . ILE A 1 217 ? 1.243 -7.250 -15.928 1.00 98.31 217 ILE A O 1
ATOM 1708 N N . VAL A 1 218 ? 2.927 -8.286 -14.869 1.00 98.38 218 VAL A N 1
ATOM 1709 C CA . VAL A 1 218 ? 3.459 -7.074 -14.228 1.00 98.38 218 VAL A CA 1
ATOM 1710 C C . VAL A 1 218 ? 3.917 -6.054 -15.281 1.00 98.38 218 VAL A C 1
ATOM 1712 O O . VAL A 1 218 ? 3.557 -4.875 -15.193 1.00 98.38 218 VAL A O 1
ATOM 1715 N N . GLY A 1 219 ? 4.664 -6.499 -16.297 1.00 96.88 219 GLY A N 1
ATOM 1716 C CA . GLY A 1 219 ? 5.095 -5.668 -17.423 1.00 96.88 219 GLY A CA 1
ATOM 1717 C C . GLY A 1 219 ? 3.931 -5.161 -18.283 1.00 96.88 219 GLY A C 1
ATOM 1718 O O . GLY A 1 219 ? 3.931 -3.997 -18.695 1.00 96.88 219 GLY A O 1
ATOM 1719 N N . ASP A 1 220 ? 2.908 -5.991 -18.510 1.00 97.06 220 ASP A N 1
ATOM 1720 C CA . ASP A 1 220 ? 1.679 -5.597 -19.211 1.00 97.06 220 ASP A CA 1
ATOM 1721 C C . ASP A 1 220 ? 0.915 -4.500 -18.468 1.00 97.06 220 ASP A C 1
ATOM 1723 O O . ASP A 1 220 ? 0.575 -3.469 -19.057 1.00 97.06 220 ASP A O 1
ATOM 1727 N N . ALA A 1 221 ? 0.699 -4.684 -17.165 1.00 95.88 221 ALA A N 1
ATOM 1728 C CA . ALA A 1 221 ? 0.056 -3.690 -16.317 1.00 95.88 221 ALA A CA 1
ATOM 1729 C C . ALA A 1 221 ? 0.846 -2.374 -16.308 1.00 95.88 221 ALA A C 1
ATOM 1731 O O . ALA A 1 221 ? 0.267 -1.297 -16.446 1.00 95.88 221 ALA A O 1
ATOM 1732 N N . PHE A 1 222 ? 2.175 -2.443 -16.192 1.00 94.19 222 PHE A N 1
ATOM 1733 C CA . PHE A 1 222 ? 3.039 -1.267 -16.265 1.00 94.19 222 PHE A CA 1
ATOM 1734 C C . PHE A 1 222 ? 2.834 -0.487 -17.575 1.00 94.19 222 PHE A C 1
ATOM 1736 O O . PHE A 1 222 ? 2.557 0.715 -17.531 1.00 94.19 222 PHE A O 1
ATOM 1743 N N . ARG A 1 223 ? 2.899 -1.163 -18.730 1.00 91.62 223 ARG A N 1
ATOM 1744 C CA . ARG A 1 223 ? 2.674 -0.540 -20.047 1.00 91.62 223 ARG A CA 1
ATOM 1745 C C . ARG A 1 223 ? 1.287 0.084 -20.160 1.00 91.62 223 ARG A C 1
ATOM 1747 O O . ARG A 1 223 ? 1.183 1.241 -20.555 1.00 91.62 223 ARG A O 1
ATOM 1754 N N . PHE A 1 224 ? 0.248 -0.623 -19.715 1.00 91.75 224 PHE A N 1
ATOM 1755 C CA . PHE A 1 224 ? -1.125 -0.116 -19.703 1.00 91.75 224 PHE A CA 1
ATOM 1756 C C . PHE A 1 224 ? -1.254 1.242 -18.994 1.00 91.75 224 PHE A C 1
ATOM 1758 O O . PHE A 1 224 ? -1.918 2.150 -19.502 1.00 91.75 224 PHE A O 1
ATOM 1765 N N . TYR A 1 225 ? -0.607 1.410 -17.837 1.00 87.94 225 TYR A N 1
ATOM 1766 C CA . TYR A 1 225 ? -0.645 2.679 -17.109 1.00 87.94 225 TYR A CA 1
ATOM 1767 C C . TYR A 1 225 ? 0.227 3.762 -17.753 1.00 87.94 225 TYR A C 1
ATOM 1769 O O . TYR A 1 225 ? -0.191 4.917 -17.811 1.00 87.94 225 TYR A O 1
ATOM 1777 N N . MET A 1 226 ? 1.402 3.407 -18.272 1.00 85.25 226 MET A N 1
ATOM 1778 C CA . MET A 1 226 ? 2.298 4.362 -18.936 1.00 85.25 226 MET A CA 1
ATOM 1779 C C . MET A 1 226 ? 1.704 4.918 -20.239 1.00 85.25 226 MET A C 1
ATOM 1781 O O . MET A 1 226 ? 1.813 6.121 -20.497 1.00 85.25 226 MET A O 1
ATOM 1785 N N . ASP A 1 227 ? 1.012 4.083 -21.018 1.00 85.50 227 ASP A N 1
ATOM 1786 C CA . ASP A 1 227 ? 0.337 4.484 -22.258 1.00 85.50 227 ASP A CA 1
ATOM 1787 C C . ASP A 1 227 ? -0.801 5.477 -21.992 1.00 85.50 227 ASP A C 1
ATOM 1789 O O . ASP A 1 227 ? -0.950 6.472 -22.706 1.00 85.50 227 ASP A O 1
ATOM 1793 N N . ARG A 1 228 ? -1.573 5.265 -20.918 1.00 81.56 228 ARG A N 1
ATOM 1794 C CA . ARG A 1 228 ? -2.648 6.182 -20.495 1.00 81.56 228 ARG A CA 1
ATOM 1795 C C . ARG A 1 228 ? -2.140 7.562 -20.096 1.00 81.56 228 ARG A C 1
ATOM 1797 O O . ARG A 1 228 ? -2.848 8.551 -20.277 1.00 81.56 228 ARG A O 1
ATOM 1804 N N . GLU A 1 229 ? -0.922 7.630 -19.577 1.00 76.25 229 GLU A N 1
ATOM 1805 C CA . GLU A 1 229 ? -0.249 8.886 -19.245 1.00 76.25 229 GLU A CA 1
ATOM 1806 C C . GLU A 1 229 ? 0.384 9.550 -20.483 1.00 76.25 229 GLU A C 1
ATOM 1808 O O . GLU A 1 229 ? 0.831 10.691 -20.416 1.00 76.25 229 GLU A O 1
ATOM 1813 N N . GLY A 1 230 ? 0.411 8.877 -21.640 1.00 74.62 230 GLY A N 1
ATOM 1814 C CA . GLY A 1 230 ? 1.079 9.370 -22.848 1.00 74.62 230 GLY A CA 1
ATOM 1815 C C . GLY A 1 230 ? 2.608 9.334 -22.747 1.00 74.62 230 GLY A C 1
ATOM 1816 O O . GLY A 1 230 ? 3.307 10.058 -23.463 1.00 74.62 230 GLY A O 1
ATOM 1817 N N . SER A 1 231 ? 3.149 8.509 -21.849 1.00 70.69 231 SER A N 1
ATOM 1818 C CA . SER A 1 231 ? 4.585 8.397 -21.624 1.00 70.69 231 SER A CA 1
ATOM 1819 C C . SER A 1 231 ? 5.226 7.443 -22.629 1.00 70.69 231 SER A C 1
ATOM 1821 O O . SER A 1 231 ? 5.098 6.232 -22.514 1.00 70.69 231 SER A O 1
ATOM 1823 N N . LYS A 1 232 ? 6.008 7.975 -23.577 1.00 75.31 232 LYS A N 1
ATOM 1824 C CA . LYS A 1 232 ? 6.912 7.148 -24.395 1.00 75.31 232 LYS A CA 1
ATOM 1825 C C . LYS A 1 232 ? 8.168 6.804 -23.598 1.00 75.31 232 LYS A C 1
ATOM 1827 O O . LYS A 1 232 ? 8.906 7.719 -23.214 1.00 75.31 232 LYS A O 1
ATOM 1832 N N . ILE A 1 233 ? 8.394 5.513 -23.367 1.00 80.19 233 ILE A N 1
ATOM 1833 C CA . ILE A 1 233 ? 9.591 4.975 -22.714 1.00 80.19 233 ILE A CA 1
ATOM 1834 C C . ILE A 1 233 ? 10.575 4.542 -23.808 1.00 80.19 233 ILE A C 1
ATOM 1836 O O . ILE A 1 233 ? 10.250 3.635 -24.572 1.00 80.19 233 ILE A O 1
ATOM 1840 N N . PRO A 1 234 ? 11.741 5.197 -23.943 1.00 83.88 234 PRO A N 1
ATOM 1841 C CA . PRO A 1 234 ? 12.783 4.731 -24.850 1.00 83.88 234 PRO A CA 1
ATOM 1842 C C . PRO A 1 234 ? 13.339 3.378 -24.398 1.00 83.88 234 PRO A C 1
ATOM 1844 O O . PRO A 1 234 ? 13.460 3.135 -23.196 1.00 83.88 234 PRO A O 1
ATOM 1847 N N . GLN A 1 235 ? 13.749 2.549 -25.357 1.00 84.19 235 GLN A N 1
ATOM 1848 C CA . GLN A 1 235 ? 14.395 1.270 -25.070 1.00 84.19 235 GLN A CA 1
ATOM 1849 C C . GLN A 1 235 ? 15.617 1.468 -24.163 1.00 84.19 235 GLN A C 1
ATOM 1851 O O . GLN A 1 235 ? 16.436 2.362 -24.393 1.00 84.19 235 GLN A O 1
ATOM 1856 N N . GLY A 1 236 ? 15.728 0.651 -23.115 1.00 87.00 236 GLY A N 1
ATOM 1857 C CA . GLY A 1 236 ? 16.842 0.703 -22.161 1.00 87.00 236 GLY A CA 1
ATOM 1858 C C . GLY A 1 236 ? 16.802 1.880 -21.177 1.00 87.00 236 GLY A C 1
ATOM 1859 O O . GLY A 1 236 ? 17.616 1.929 -20.251 1.00 87.00 236 GLY A O 1
ATOM 1860 N N . TRP A 1 237 ? 15.839 2.804 -21.305 1.00 90.56 237 TRP A N 1
ATOM 1861 C CA . TRP A 1 237 ? 15.694 3.921 -20.369 1.00 90.56 237 TRP A CA 1
ATOM 1862 C C . TRP A 1 237 ? 15.409 3.431 -18.948 1.00 90.56 237 TRP A C 1
ATOM 1864 O O . TRP A 1 237 ? 16.030 3.914 -18.004 1.00 90.56 237 TRP A O 1
ATOM 1874 N N . VAL A 1 238 ? 14.531 2.434 -18.800 1.00 93.06 238 VAL A N 1
ATOM 1875 C CA . VAL A 1 238 ? 14.173 1.846 -17.500 1.00 93.06 238 VAL A CA 1
ATOM 1876 C C . VAL A 1 238 ? 15.416 1.361 -16.755 1.00 93.06 238 VAL A C 1
ATOM 1878 O O . VAL A 1 238 ? 15.641 1.763 -15.614 1.00 93.06 238 VAL A O 1
ATOM 1881 N N . ALA A 1 239 ? 16.255 0.560 -17.418 1.00 95.00 239 ALA A N 1
ATOM 1882 C CA . ALA A 1 239 ? 17.499 0.052 -16.845 1.00 95.00 239 ALA A CA 1
ATOM 1883 C C . ALA A 1 239 ? 18.416 1.199 -16.394 1.00 95.00 239 ALA A C 1
ATOM 1885 O O . ALA A 1 239 ? 18.890 1.209 -15.259 1.00 95.00 239 ALA A O 1
ATOM 1886 N N . SER A 1 240 ? 18.611 2.206 -17.256 1.00 94.12 240 SER A N 1
ATOM 1887 C CA . SER A 1 240 ? 19.460 3.360 -16.939 1.00 94.12 240 SER A CA 1
ATOM 1888 C C . SER A 1 240 ? 18.941 4.185 -15.756 1.00 94.12 240 SER A C 1
ATOM 1890 O O . SER A 1 240 ? 19.729 4.655 -14.936 1.00 94.12 240 SER A O 1
ATOM 1892 N N . GLU A 1 241 ? 17.621 4.332 -15.627 1.00 93.62 241 GLU A N 1
ATOM 1893 C CA . GLU A 1 241 ? 17.010 5.157 -14.589 1.00 93.62 241 GLU A CA 1
ATOM 1894 C C . GLU A 1 241 ? 17.036 4.468 -13.222 1.00 93.62 241 GLU A C 1
ATOM 1896 O O . GLU A 1 241 ? 17.326 5.120 -12.216 1.00 93.62 241 GLU A O 1
ATOM 1901 N N . VAL A 1 242 ? 16.807 3.152 -13.163 1.00 95.44 242 VAL A N 1
ATOM 1902 C CA . VAL A 1 242 ? 16.964 2.395 -11.911 1.00 95.44 242 VAL A CA 1
ATOM 1903 C C . VAL A 1 242 ? 18.443 2.340 -11.506 1.00 95.44 242 VAL A C 1
ATOM 1905 O O . VAL A 1 242 ? 18.756 2.628 -10.351 1.00 95.44 242 VAL A O 1
ATOM 1908 N N . ALA A 1 243 ? 19.368 2.111 -12.448 1.00 96.88 243 ALA A N 1
ATOM 1909 C CA . ALA A 1 243 ? 20.810 2.151 -12.182 1.00 96.88 243 ALA A CA 1
ATOM 1910 C C . ALA A 1 243 ? 21.266 3.508 -11.617 1.00 96.88 243 ALA A C 1
ATOM 1912 O O . ALA A 1 243 ? 22.030 3.567 -10.652 1.00 96.88 243 ALA A O 1
ATOM 1913 N N . ARG A 1 244 ? 20.762 4.619 -12.173 1.00 96.06 244 ARG A N 1
ATOM 1914 C CA . ARG A 1 244 ? 21.023 5.972 -11.655 1.00 96.06 244 ARG A CA 1
ATOM 1915 C C . ARG A 1 244 ? 20.518 6.130 -10.219 1.00 96.06 244 ARG A C 1
ATOM 1917 O O . ARG A 1 244 ? 21.217 6.703 -9.385 1.00 96.06 244 ARG A O 1
ATOM 1924 N N . ARG A 1 245 ? 19.321 5.623 -9.907 1.00 95.31 245 ARG A N 1
ATOM 1925 C CA . ARG A 1 245 ? 18.731 5.696 -8.555 1.00 95.31 245 ARG A CA 1
ATOM 1926 C C . ARG A 1 245 ? 19.518 4.889 -7.532 1.00 95.31 245 ARG A C 1
ATOM 1928 O O . ARG A 1 245 ? 19.663 5.354 -6.405 1.00 95.31 245 ARG A O 1
ATOM 1935 N N . MET A 1 246 ? 20.096 3.757 -7.928 1.00 97.19 246 MET A N 1
ATOM 1936 C CA . MET A 1 246 ? 20.961 2.945 -7.062 1.00 97.19 246 MET A CA 1
ATOM 1937 C C . MET A 1 246 ? 22.221 3.684 -6.586 1.00 97.19 246 MET A C 1
ATOM 1939 O O . MET A 1 246 ? 22.774 3.340 -5.545 1.00 97.19 246 MET A O 1
ATOM 1943 N N . GLN A 1 247 ? 22.637 4.752 -7.273 1.00 96.38 247 GLN A N 1
ATOM 1944 C CA . GLN A 1 247 ? 23.745 5.609 -6.834 1.00 96.38 247 GLN A CA 1
ATOM 1945 C C . GLN A 1 247 ? 23.345 6.595 -5.724 1.00 96.38 247 GLN A C 1
ATOM 1947 O O . GLN A 1 247 ? 24.210 7.234 -5.129 1.00 96.38 247 GLN A O 1
ATOM 1952 N N . SER A 1 248 ? 22.048 6.752 -5.438 1.00 96.00 248 SER A N 1
ATOM 1953 C CA . SER A 1 248 ? 21.543 7.698 -4.443 1.00 96.00 248 SER A CA 1
ATOM 1954 C C . SER A 1 248 ? 21.472 7.061 -3.051 1.00 96.00 248 SER A C 1
ATOM 1956 O O . SER A 1 248 ? 20.661 6.156 -2.837 1.00 96.00 248 SER A O 1
ATOM 1958 N N . PRO A 1 249 ? 22.206 7.581 -2.045 1.00 94.81 249 PRO A N 1
ATOM 1959 C CA . PRO A 1 249 ? 22.083 7.108 -0.668 1.00 94.81 249 PRO A CA 1
ATOM 1960 C C . PRO A 1 249 ? 20.676 7.288 -0.100 1.00 94.81 249 PRO A C 1
ATOM 1962 O O . PRO A 1 249 ? 20.249 6.503 0.741 1.00 94.81 249 PRO A O 1
ATOM 1965 N N . LYS A 1 250 ? 19.931 8.308 -0.544 1.00 94.31 250 LYS A N 1
ATOM 1966 C CA . LYS A 1 250 ? 18.535 8.500 -0.131 1.00 94.31 250 LYS A CA 1
ATOM 1967 C C . LYS A 1 250 ? 17.662 7.336 -0.600 1.00 94.31 250 LYS A C 1
ATOM 1969 O O . LYS A 1 250 ? 16.808 6.878 0.148 1.00 94.31 250 LYS A O 1
ATOM 1974 N N . PHE A 1 251 ? 17.891 6.863 -1.822 1.00 95.94 251 PHE A N 1
ATOM 1975 C CA . PHE A 1 251 ? 17.154 5.745 -2.393 1.00 95.94 251 PHE A CA 1
ATOM 1976 C C . PHE A 1 251 ? 17.530 4.431 -1.699 1.00 95.94 251 PHE A C 1
ATOM 1978 O O . PHE A 1 251 ? 16.657 3.739 -1.182 1.00 95.94 251 PHE A O 1
ATOM 1985 N N . THR A 1 252 ? 18.825 4.121 -1.608 1.00 96.50 252 THR A N 1
ATOM 1986 C CA . THR A 1 252 ? 19.303 2.853 -1.030 1.00 96.50 252 THR A CA 1
ATOM 1987 C C . THR A 1 252 ? 19.047 2.739 0.474 1.00 96.50 252 THR A C 1
ATOM 1989 O O . THR A 1 252 ? 18.895 1.635 0.985 1.00 96.50 252 THR A O 1
ATOM 1992 N N . ASN A 1 253 ? 18.922 3.859 1.194 1.00 95.00 253 ASN A N 1
ATOM 1993 C CA . ASN A 1 253 ? 18.606 3.863 2.623 1.00 95.00 253 ASN A CA 1
ATOM 1994 C C . ASN A 1 253 ? 17.117 4.118 2.949 1.00 95.00 253 ASN A C 1
ATOM 1996 O O . ASN A 1 253 ? 16.793 4.181 4.136 1.00 95.00 253 ASN A O 1
ATOM 2000 N N . ASP A 1 254 ? 16.214 4.244 1.959 1.00 94.56 254 ASP A N 1
ATOM 2001 C CA . ASP A 1 254 ? 14.785 4.585 2.179 1.00 94.56 254 ASP A CA 1
ATOM 2002 C C . ASP A 1 254 ? 14.102 3.604 3.146 1.00 94.56 254 ASP A C 1
ATOM 2004 O O . ASP A 1 254 ? 13.258 4.006 3.937 1.00 94.56 254 ASP A O 1
ATOM 2008 N N . MET A 1 255 ? 14.501 2.327 3.138 1.00 95.00 255 MET A N 1
ATOM 2009 C CA . MET A 1 255 ? 13.848 1.266 3.914 1.00 95.00 255 MET A CA 1
ATOM 2010 C C . MET A 1 255 ? 14.228 1.191 5.398 1.00 95.00 255 MET A C 1
ATOM 2012 O O . MET A 1 255 ? 13.551 0.483 6.139 1.00 95.00 255 MET A O 1
ATOM 2016 N N . LYS A 1 256 ? 15.254 1.916 5.868 1.00 88.81 256 LYS A N 1
ATOM 2017 C CA . LYS A 1 256 ? 15.817 1.742 7.227 1.00 88.81 256 LYS A CA 1
ATOM 2018 C C . LYS A 1 256 ? 14.790 1.788 8.363 1.00 88.81 256 LYS A C 1
ATOM 2020 O O . LYS A 1 256 ? 14.935 1.049 9.328 1.00 88.81 256 LYS A O 1
ATOM 2025 N N . ASN A 1 257 ? 13.761 2.625 8.235 1.00 90.31 257 ASN A N 1
ATOM 2026 C CA . ASN A 1 257 ? 12.761 2.844 9.286 1.00 90.31 257 ASN A CA 1
ATOM 2027 C C . ASN A 1 257 ? 11.410 2.175 8.996 1.00 90.31 257 ASN A C 1
ATOM 2029 O O . ASN A 1 257 ? 10.470 2.369 9.757 1.00 90.31 257 ASN A O 1
ATOM 2033 N N . TYR A 1 258 ? 11.294 1.419 7.901 1.00 93.12 258 TYR A N 1
ATOM 2034 C CA . TYR A 1 258 ? 10.029 0.805 7.487 1.00 93.12 258 TYR A CA 1
ATOM 2035 C C . TYR A 1 258 ? 10.010 -0.715 7.652 1.00 93.12 258 TYR A C 1
ATOM 2037 O O . TYR A 1 258 ? 8.959 -1.322 7.477 1.00 93.12 258 TYR A O 1
ATOM 2045 N N . LEU A 1 259 ? 11.140 -1.353 7.954 1.00 94.44 259 LEU A N 1
ATOM 2046 C CA . LEU A 1 259 ? 11.205 -2.809 8.064 1.00 94.44 259 LEU A CA 1
ATOM 2047 C C . LEU A 1 259 ? 10.717 -3.305 9.437 1.00 94.44 259 LEU A C 1
ATOM 2049 O O . LEU A 1 259 ? 10.909 -2.611 10.441 1.00 94.44 259 LEU A O 1
ATOM 2053 N N . PRO A 1 260 ? 10.115 -4.508 9.498 1.00 92.12 260 PRO A N 1
ATOM 2054 C CA . PRO A 1 260 ? 9.840 -5.182 10.756 1.00 92.12 260 PRO A CA 1
ATOM 2055 C C . PRO A 1 260 ? 11.119 -5.421 11.564 1.00 92.12 260 PRO A C 1
ATOM 2057 O O . PRO A 1 260 ? 12.225 -5.499 11.018 1.00 92.12 260 PRO A O 1
ATOM 2060 N N . LEU A 1 261 ? 10.964 -5.605 12.874 1.00 88.00 261 LEU A N 1
ATOM 2061 C CA . LEU A 1 261 ? 12.082 -5.950 13.750 1.00 88.00 261 LEU A CA 1
ATOM 2062 C C . LEU A 1 261 ? 12.770 -7.245 13.290 1.00 88.00 261 LEU A C 1
ATOM 2064 O O . LEU A 1 261 ? 12.121 -8.269 13.085 1.00 88.00 261 LEU A O 1
ATOM 2068 N N . GLY A 1 262 ? 14.098 -7.192 13.155 1.00 87.88 262 GLY A N 1
ATOM 2069 C CA . GLY A 1 262 ? 14.929 -8.336 12.768 1.00 87.88 262 GLY A CA 1
ATOM 2070 C C . GLY A 1 262 ? 14.981 -8.633 11.266 1.00 87.88 262 GLY A C 1
ATOM 2071 O O . GLY A 1 262 ? 15.664 -9.575 10.874 1.00 87.88 262 GLY A O 1
ATOM 2072 N N . VAL A 1 263 ? 14.309 -7.844 10.420 1.00 90.69 263 VAL A N 1
ATOM 2073 C CA . VAL A 1 263 ? 14.337 -8.023 8.961 1.00 90.69 263 VAL A CA 1
ATOM 2074 C C . VAL A 1 263 ? 15.468 -7.203 8.344 1.00 90.69 263 VAL A C 1
ATOM 2076 O O . VAL A 1 263 ? 15.564 -5.993 8.555 1.00 90.69 263 VAL A O 1
ATOM 2079 N N . ALA A 1 264 ? 16.312 -7.866 7.553 1.00 90.25 264 ALA A N 1
ATOM 2080 C CA . ALA A 1 264 ? 17.353 -7.231 6.755 1.00 90.25 264 ALA A CA 1
ATOM 2081 C C . ALA A 1 264 ? 16.892 -7.037 5.303 1.00 90.25 264 ALA A C 1
ATOM 2083 O O . ALA A 1 264 ? 16.046 -7.772 4.800 1.00 90.25 264 ALA A O 1
ATOM 2084 N N . TYR A 1 265 ? 17.463 -6.038 4.632 1.00 95.25 265 TYR A N 1
ATOM 2085 C CA . TYR A 1 265 ? 17.212 -5.751 3.224 1.00 95.25 265 TYR A CA 1
ATOM 2086 C C . TYR A 1 265 ? 18.492 -5.249 2.562 1.00 95.25 265 TYR A C 1
ATOM 2088 O O . TYR A 1 265 ? 19.128 -4.319 3.067 1.00 95.25 265 TYR A O 1
ATOM 2096 N N . SER A 1 266 ? 18.829 -5.834 1.415 1.00 97.00 266 SER A N 1
ATOM 2097 C CA . SER A 1 266 ? 19.918 -5.387 0.555 1.00 97.00 266 SER A CA 1
ATOM 2098 C C . SER A 1 266 ? 19.341 -4.747 -0.712 1.00 97.00 266 SER A C 1
ATOM 2100 O O . SER A 1 266 ? 18.792 -5.450 -1.560 1.00 97.00 266 SER A O 1
ATOM 2102 N N . PRO A 1 267 ? 19.479 -3.419 -0.893 1.00 97.38 267 PRO A N 1
ATOM 2103 C CA . PRO A 1 267 ? 19.082 -2.761 -2.135 1.00 97.38 267 PRO A CA 1
ATOM 2104 C C . PRO A 1 267 ? 19.786 -3.328 -3.372 1.00 97.38 267 PRO A C 1
ATOM 2106 O O . PRO A 1 267 ? 19.210 -3.293 -4.452 1.00 97.38 267 PRO A O 1
ATOM 2109 N N . ASN A 1 268 ? 21.017 -3.833 -3.223 1.00 98.06 268 ASN A N 1
ATOM 2110 C CA . ASN A 1 268 ? 21.768 -4.424 -4.330 1.00 98.06 268 ASN A CA 1
ATOM 2111 C C . ASN A 1 268 ? 21.159 -5.763 -4.754 1.00 98.06 268 ASN A C 1
ATOM 2113 O O . ASN A 1 268 ? 20.887 -5.937 -5.930 1.00 98.06 268 ASN A O 1
ATOM 2117 N N . GLU A 1 269 ? 20.830 -6.646 -3.805 1.00 98.19 269 GLU A N 1
ATOM 2118 C CA . GLU A 1 269 ? 20.143 -7.911 -4.125 1.00 98.19 269 GLU A CA 1
ATOM 2119 C C . GLU A 1 269 ? 18.774 -7.652 -4.764 1.00 98.19 269 GLU A C 1
ATOM 2121 O O . GLU A 1 269 ? 18.377 -8.313 -5.720 1.00 98.19 269 GLU A O 1
ATOM 2126 N N . ALA A 1 270 ? 18.051 -6.648 -4.265 1.00 98.31 270 ALA A N 1
ATOM 2127 C CA . ALA A 1 270 ? 16.779 -6.236 -4.841 1.00 98.31 270 ALA A CA 1
ATOM 2128 C C . ALA A 1 270 ? 16.922 -5.700 -6.268 1.00 98.31 270 ALA A C 1
ATOM 2130 O O . ALA A 1 270 ? 16.048 -5.922 -7.108 1.00 98.31 270 ALA A O 1
ATOM 2131 N N . TYR A 1 271 ? 18.021 -5.000 -6.541 1.00 98.50 271 TYR A N 1
ATOM 2132 C CA . TYR A 1 271 ? 18.350 -4.514 -7.870 1.00 98.50 271 TYR A CA 1
ATOM 2133 C C . TYR A 1 271 ? 18.731 -5.657 -8.817 1.00 98.50 271 TYR A C 1
ATOM 2135 O O . TYR A 1 271 ? 18.211 -5.687 -9.929 1.00 98.50 271 TYR A O 1
ATOM 2143 N N . ASP A 1 272 ? 19.518 -6.632 -8.363 1.00 98.56 272 ASP A N 1
ATOM 2144 C CA . ASP A 1 272 ? 19.860 -7.826 -9.145 1.00 98.56 272 ASP A CA 1
ATOM 2145 C C . ASP A 1 272 ? 18.584 -8.597 -9.537 1.00 98.56 272 ASP A C 1
ATOM 2147 O O . ASP A 1 272 ? 18.335 -8.856 -10.715 1.00 98.56 272 ASP A O 1
ATOM 2151 N N . VAL A 1 273 ? 17.682 -8.837 -8.575 1.00 98.50 273 VAL A N 1
ATOM 2152 C CA . VAL A 1 273 ? 16.365 -9.448 -8.837 1.00 98.50 273 VAL A CA 1
ATOM 2153 C C . VAL A 1 273 ? 15.545 -8.618 -9.824 1.00 98.50 273 VAL A C 1
ATOM 2155 O O . VAL A 1 273 ? 14.884 -9.171 -10.703 1.00 98.50 273 VAL A O 1
ATOM 2158 N N . PHE A 1 274 ? 15.566 -7.289 -9.710 1.00 98.50 274 PHE A N 1
ATOM 2159 C CA . PHE A 1 274 ? 14.889 -6.427 -10.673 1.00 98.50 274 PHE A CA 1
ATOM 2160 C C . PHE A 1 274 ? 15.423 -6.625 -12.096 1.00 98.50 274 PHE A C 1
ATOM 2162 O O . PHE A 1 274 ? 14.620 -6.747 -13.026 1.00 98.50 274 PHE A O 1
ATOM 2169 N N . GLN A 1 275 ? 16.745 -6.673 -12.263 1.00 98.31 275 GLN A N 1
ATOM 2170 C CA . GLN A 1 275 ? 17.389 -6.853 -13.562 1.00 98.31 275 GLN A CA 1
ATOM 2171 C C . GLN A 1 275 ? 17.085 -8.222 -14.179 1.00 98.31 275 GLN A C 1
ATOM 2173 O O . GLN A 1 275 ? 16.850 -8.294 -15.384 1.00 98.31 275 GLN A O 1
ATOM 2178 N N . ASP A 1 276 ? 17.038 -9.272 -13.364 1.00 98.25 276 ASP A N 1
ATOM 2179 C CA . ASP A 1 276 ? 16.880 -10.642 -13.853 1.00 98.25 276 ASP A CA 1
ATOM 2180 C C . ASP A 1 276 ? 15.413 -11.043 -14.054 1.00 98.25 276 ASP A C 1
ATOM 2182 O O . ASP A 1 276 ? 15.083 -11.739 -15.014 1.00 98.25 276 ASP A O 1
ATOM 2186 N N . PHE A 1 277 ? 14.517 -10.611 -13.161 1.00 98.38 277 PHE A N 1
ATOM 2187 C CA . PHE A 1 277 ? 13.136 -11.099 -13.120 1.00 98.38 277 PHE A CA 1
ATOM 2188 C C . PHE A 1 277 ? 12.124 -10.137 -13.746 1.00 98.38 277 PHE A C 1
ATOM 2190 O O . PHE A 1 277 ? 11.199 -10.577 -14.422 1.00 98.38 277 PHE A O 1
ATOM 2197 N N . TYR A 1 278 ? 12.268 -8.825 -13.536 1.00 98.19 278 TYR A N 1
ATOM 2198 C CA . TYR A 1 278 ? 11.267 -7.844 -13.978 1.00 98.19 278 TYR A CA 1
ATOM 2199 C C . TYR A 1 278 ? 11.670 -7.130 -15.268 1.00 98.19 278 TYR A C 1
ATOM 2201 O O . TYR A 1 278 ? 10.857 -7.015 -16.185 1.00 98.19 278 TYR A O 1
ATOM 2209 N N . LEU A 1 279 ? 12.916 -6.657 -15.353 1.00 97.38 279 LEU A N 1
ATOM 2210 C CA . LEU A 1 279 ? 13.420 -5.858 -16.471 1.00 97.38 279 LEU A CA 1
ATOM 2211 C C . LEU A 1 279 ? 13.243 -6.510 -17.859 1.00 97.38 279 LEU A C 1
ATOM 2213 O O . LEU A 1 279 ? 12.901 -5.767 -18.779 1.00 97.38 279 LEU A O 1
ATOM 2217 N N . PRO A 1 280 ? 13.382 -7.841 -18.049 1.00 97.38 280 PRO A N 1
ATOM 2218 C CA . PRO A 1 280 ? 13.190 -8.468 -19.363 1.00 97.38 280 PRO A CA 1
ATOM 2219 C C . PRO A 1 280 ? 11.775 -8.313 -19.940 1.00 97.38 280 PRO A C 1
ATOM 2221 O O . PRO A 1 280 ? 11.573 -8.496 -21.138 1.00 97.38 280 PRO A O 1
ATOM 2224 N N . HIS A 1 281 ? 10.796 -7.974 -19.098 1.00 96.25 281 HIS A N 1
ATOM 2225 C CA . HIS A 1 281 ? 9.391 -7.802 -19.472 1.00 96.25 281 HIS A CA 1
ATOM 2226 C C . HIS A 1 281 ? 9.001 -6.325 -19.662 1.00 96.25 281 HIS A C 1
ATOM 2228 O O . HIS A 1 281 ? 7.818 -6.005 -19.840 1.00 96.25 281 HIS A O 1
ATOM 2234 N N . LEU A 1 282 ? 9.983 -5.416 -19.616 1.00 92.75 282 LEU A N 1
ATOM 2235 C CA . LEU A 1 282 ? 9.811 -3.971 -19.762 1.00 92.75 282 LEU A CA 1
ATOM 2236 C C . LEU A 1 282 ? 10.361 -3.473 -21.116 1.00 92.75 282 LEU A C 1
ATOM 2238 O O . LEU A 1 282 ? 11.159 -4.172 -21.738 1.00 92.75 282 LEU A O 1
ATOM 2242 N N . PRO A 1 283 ? 9.915 -2.292 -21.597 1.00 83.00 283 PRO A N 1
ATOM 2243 C CA . PRO A 1 283 ? 10.382 -1.702 -22.858 1.00 83.00 283 PRO A CA 1
ATOM 2244 C C . PRO A 1 283 ? 11.875 -1.336 -22.896 1.00 83.00 283 PRO A C 1
ATOM 2246 O O . PRO A 1 283 ? 12.428 -0.897 -21.859 1.00 83.00 283 PRO A O 1
#

Secondary structure (DSSP, 8-state):
---HHHHHHHGGG---SSHHHHHHHHHHHHHHHHHHH-TTGGGTEEEEHHHHIIIIITPSP-S---EEEEEE-SSS-HHHHHHHHHHHHTTT-TT--SEEEEEEE--TTT-SS-PEEEEEEEEEE--SSTTSPPEEEEEEEESS----SS--EEEEEEEE-SSS-EEEEEEEE--HHHHHHHHHHHHHHS--THHHHHHHHHHHHHHTTSSPP-HHHHHHHHHHHHHHTT----TTHHHHHHHHHHT-HHHHTGGGGTSPTT----HHHHHHHIIIIIGGG--

Sequence (283 aa):
MIEAQELANWQPYANWSQPWMVEQDYLISRAVALIFADKFLIGQVAMRGGTILHKGHLAPASRYSEDIDLVRIGDRPASSIKKALNRVLKPLFENGPSESILTRVTLAVRNVTMRSQIIRQTYNFDPIDRQSAIGQLKVEANVNEVTPYLPIVPVTMNVPDGKGAIVVIDVPSYGLNEMLGTKLRALLQREHGRDLYDLWRAWEVTQAGGAAVDPTIVGDAFRFYMDREGSKIPQGWVASEVARRMQSPKFTNDMKNYLPLGVAYSPNEAYDVFQDFYLPHLP

Organism: Caballeronia sordidicola (NCBI:txid196367)

Foldseek 3Di:
DADPLLLVLQCVLQQAPDSVLSVLLQLVLLLLVLQCVDPVNQQFKFWADQSCLQFFQLPSRFWGDQATEIETQDDDDPVVVLVSSQVSCCVVAVVTFPDWDFDFDDQAPQLPDDTWTKTKGWGWDCDPPNVDDTDIYIYIYGYPPHDAPDAWDWTWGWHRPSPSDIDIDTTGYDDNLLSLLVLLVVLQRDLALVSLVSNLSSVVCVVVVGRHYDLLSNQVSNVVVCVVSVHDDDPCNSVVRNVVSVVDPCHQCNRVNIGRPPDDDGSVVSNVCCVPPRVVNHD

InterPro domains:
  IPR014942 Nucleotidyl transferase AbiEii toxin, Type IV TA system [PF08843] (38-261)